Protein AF-C9J9J4-F1 (afdb_monomer)

Foldseek 3Di:
DFWDDPPDDDDDDDDDCVVVVVVVVVQVPDPDRWWKKFFQAWDQLVPDPPDPDSVQADGDGGGFIWTFDADPDPFWTWIDTPPDPDPGTGTDTDPLNVLLVVLVVVVPPDDPDDDDDPDDDPDPPPPSDDVVCVVVSVVPVDCRIGIDDDDDDPPTRDDDDDDDPPPCSVVVLVCCCVVCVNTDDDDADDDPDDDDPPDDPPHND

InterPro domains:
  IPR001452 SH3 domain [PF00018] (57-94)
  IPR001452 SH3 domain [PS50002] (32-102)
  IPR001452 SH3 domain [SM00326] (35-101)
  IPR008144 Guanylate kinase-like domain [PS50052] (156-205)
  IPR008145 Guanylate kinase/L-type calcium channel beta subunit [PF00625] (155-205)
  IPR027417 P-loop containing nucleoside triphosphate hydrolase [G3DSA:3.40.50.300] (147-205)
  IPR027417 P-loop containing nucleoside triphosphate hydrolase [SSF52540] (152-205)
  IPR035475 MPP1, SH3 domain [cd12080] (36-97)
  IPR036028 SH3-like domain superfamily [SSF50044] (29-143)
  IPR050716 Membrane-associated guanylate kinase [PTHR23122] (32-205)

pLDDT: mean 76.52, std 18.44, range [36.47, 97.56]

Organism: Homo sapiens (NCBI:txid9606)

Structure (mmCIF, N/CA/C/O backbone):
data_AF-C9J9J4-F1
#
_entry.id   AF-C9J9J4-F1
#
loop_
_atom_site.group_PDB
_atom_site.id
_atom_site.type_symbol
_atom_site.label_atom_id
_atom_site.label_alt_id
_atom_site.label_comp_id
_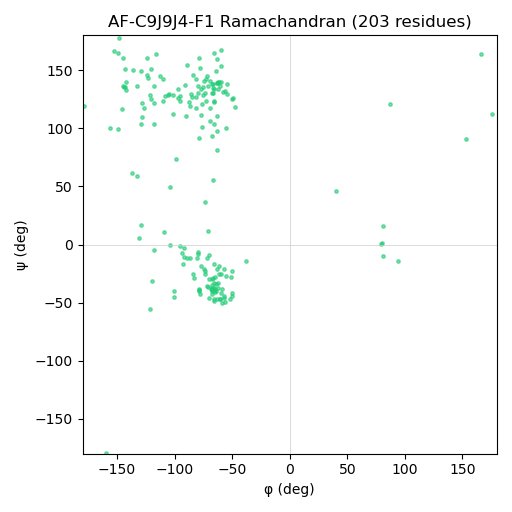atom_site.label_asym_id
_atom_site.label_entity_id
_atom_site.label_seq_id
_atom_site.pdbx_PDB_ins_code
_atom_site.Cartn_x
_atom_site.Cartn_y
_atom_site.Cartn_z
_atom_site.occupancy
_atom_site.B_iso_or_equiv
_atom_site.auth_seq_id
_atom_site.auth_comp_id
_atom_site.auth_asym_id
_atom_site.auth_atom_id
_atom_site.pdbx_PDB_model_num
ATOM 1 N N . MET A 1 1 ? -23.656 -0.877 17.501 1.00 74.44 1 MET A N 1
ATOM 2 C CA . MET A 1 1 ? -23.209 -1.858 18.516 1.00 74.44 1 MET A CA 1
ATOM 3 C C . MET A 1 1 ? -21.730 -1.622 18.749 1.00 74.44 1 MET A C 1
ATOM 5 O O . MET A 1 1 ? -21.079 -1.110 17.844 1.00 74.44 1 MET A O 1
ATOM 9 N N . THR A 1 2 ? -21.210 -1.965 19.917 1.00 70.62 2 THR A N 1
ATOM 10 C CA . THR A 1 2 ? -19.805 -1.715 20.260 1.00 70.62 2 THR A CA 1
ATOM 11 C C . 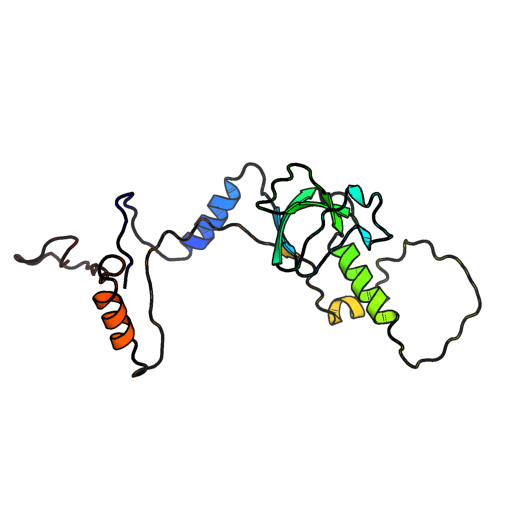THR A 1 2 ? -19.139 -3.027 20.646 1.00 70.62 2 THR A C 1
ATOM 13 O O . THR A 1 2 ? -19.797 -3.906 21.200 1.00 70.62 2 THR A O 1
ATOM 16 N N . LEU A 1 3 ? -17.857 -3.191 20.324 1.00 65.69 3 LEU A N 1
ATOM 17 C CA . LEU A 1 3 ? -17.064 -4.313 20.791 1.00 65.69 3 LEU A CA 1
ATOM 18 C C . LEU A 1 3 ? -16.602 -4.041 22.223 1.00 65.69 3 LEU A C 1
ATOM 20 O O . LEU A 1 3 ? -16.137 -2.938 22.520 1.00 65.69 3 LEU A O 1
ATOM 24 N N . LYS A 1 4 ? -16.687 -5.036 23.106 1.00 65.94 4 LYS A N 1
ATOM 25 C CA . LYS A 1 4 ? -16.188 -4.904 24.479 1.00 65.94 4 LYS A CA 1
ATOM 26 C C . LYS A 1 4 ? -14.681 -4.598 24.481 1.00 65.94 4 LYS A C 1
ATOM 28 O O . LYS A 1 4 ? -13.895 -5.107 23.669 1.00 65.94 4 LYS A O 1
ATOM 33 N N . ALA A 1 5 ? -14.266 -3.702 25.373 1.00 53.53 5 ALA A N 1
ATOM 34 C CA . ALA A 1 5 ? -12.853 -3.458 25.631 1.00 53.53 5 ALA A CA 1
ATOM 35 C C . ALA A 1 5 ? -12.239 -4.720 26.271 1.00 53.53 5 ALA A C 1
ATOM 37 O O . ALA A 1 5 ? -12.856 -5.285 27.167 1.00 53.53 5 ALA A O 1
ATOM 38 N N . SER A 1 6 ? -11.057 -5.171 25.828 1.00 48.41 6 SER A N 1
ATOM 39 C CA . SER A 1 6 ? -10.190 -5.897 26.762 1.00 48.41 6 SER A CA 1
ATOM 40 C C . SER A 1 6 ? -9.579 -4.808 27.629 1.00 48.41 6 SER A C 1
ATOM 42 O O . SER A 1 6 ? -9.217 -3.761 27.088 1.00 48.41 6 SER A O 1
ATOM 44 N N . GLU A 1 7 ? -9.565 -5.008 28.940 1.00 42.41 7 GLU A N 1
ATOM 45 C CA . GLU A 1 7 ? -9.142 -4.007 29.918 1.00 42.41 7 GLU A CA 1
ATOM 46 C C . GLU A 1 7 ? -7.810 -3.366 29.502 1.00 42.41 7 GLU A C 1
ATOM 48 O O . GLU A 1 7 ? -6.807 -4.048 29.300 1.00 42.41 7 GLU A O 1
ATOM 53 N N . GLY A 1 8 ? -7.848 -2.054 29.270 1.00 44.81 8 GLY A N 1
ATOM 54 C CA . GLY A 1 8 ? -6.739 -1.295 28.705 1.00 44.81 8 GLY A CA 1
ATOM 55 C C . GLY A 1 8 ? -7.218 -0.048 27.966 1.00 44.81 8 GLY A C 1
ATOM 56 O O . GLY A 1 8 ? -7.457 -0.093 26.764 1.00 44.81 8 GLY A O 1
ATOM 57 N N . GLU A 1 9 ? -7.286 1.054 28.716 1.00 43.81 9 GLU A N 1
ATOM 58 C CA . GLU A 1 9 ? -7.322 2.459 28.274 1.00 43.81 9 GLU A CA 1
ATOM 59 C C . GLU A 1 9 ? -8.683 3.098 27.929 1.00 43.81 9 GLU A C 1
ATOM 61 O O . GLU A 1 9 ? -9.419 2.703 27.024 1.00 43.81 9 GLU A O 1
ATOM 66 N N . SER A 1 10 ? -8.964 4.169 28.679 1.00 43.44 10 SER A N 1
ATOM 67 C CA . SER A 1 10 ? -10.036 5.144 28.506 1.00 43.44 10 SER A CA 1
ATOM 68 C C . SER A 1 10 ? -9.632 6.240 27.511 1.00 43.44 10 SER A C 1
ATOM 70 O O . SER A 1 10 ? -8.477 6.656 27.449 1.00 43.44 10 SER A O 1
ATOM 72 N N . GLY A 1 11 ? -10.590 6.754 26.737 1.00 39.12 11 GLY A N 1
ATOM 73 C CA . GLY A 1 11 ? -10.355 7.912 25.873 1.00 39.12 11 GLY A CA 1
ATOM 74 C C . GLY A 1 11 ? -11.559 8.263 25.007 1.00 39.12 11 GLY A C 1
ATOM 75 O O . GLY A 1 11 ? -11.938 7.496 24.127 1.00 39.12 11 GLY A O 1
ATOM 76 N N . GLY A 1 12 ? -12.164 9.416 25.300 1.00 41.84 12 GLY A N 1
ATOM 77 C CA . GLY A 1 12 ? -13.450 9.885 24.790 1.00 41.84 12 GLY A CA 1
ATOM 78 C C . GLY A 1 12 ? -13.536 10.184 23.289 1.00 41.84 12 GLY A C 1
ATOM 79 O O . GLY A 1 12 ? -12.552 10.305 22.561 1.00 41.84 12 GLY A O 1
ATOM 80 N N . SER A 1 13 ? -14.788 10.294 22.846 1.00 55.22 13 SER A N 1
ATOM 81 C CA . SER A 1 13 ? -15.238 10.432 21.463 1.00 55.22 13 SER A CA 1
ATOM 82 C C . SER A 1 13 ? -15.491 11.891 21.082 1.00 55.22 13 SER A C 1
ATOM 84 O O . SER A 1 13 ? -16.333 12.533 21.698 1.00 55.22 13 SER A O 1
ATOM 86 N N . MET A 1 14 ? -14.874 12.358 19.993 1.00 39.25 14 MET A N 1
ATOM 87 C CA . MET A 1 14 ? -15.448 13.363 19.090 1.00 39.25 14 MET A CA 1
ATOM 88 C C . MET A 1 14 ? -15.065 13.025 17.638 1.00 39.25 14 MET A C 1
ATOM 90 O O . MET A 1 14 ? -13.950 12.568 17.374 1.00 39.25 14 MET A O 1
ATOM 94 N N . HIS A 1 15 ? -16.002 13.199 16.701 1.00 43.16 15 HIS A N 1
ATOM 95 C CA . HIS A 1 15 ? -15.778 13.074 15.258 1.00 43.16 15 HIS A CA 1
ATOM 96 C C . HIS A 1 15 ? -16.310 14.333 14.570 1.00 43.16 15 HIS A C 1
ATOM 98 O O . HIS A 1 15 ? -17.516 14.532 14.503 1.00 43.16 15 HIS A O 1
ATOM 104 N N . THR A 1 16 ? -15.396 15.156 14.070 1.00 47.97 16 THR A N 1
ATOM 105 C CA . THR A 1 16 ? -15.571 16.272 13.121 1.00 47.97 16 THR A CA 1
ATOM 106 C C . THR A 1 16 ? -14.187 16.535 12.500 1.00 47.97 16 THR A C 1
ATOM 108 O O . THR A 1 16 ? -13.252 15.825 12.865 1.00 47.97 16 THR A O 1
ATOM 111 N N . ALA A 1 17 ? -14.038 17.514 11.594 1.00 49.97 17 ALA A N 1
ATOM 112 C CA . ALA A 1 17 ? -12.806 17.962 10.898 1.00 49.97 17 ALA A CA 1
ATOM 113 C C . ALA A 1 17 ? -11.490 17.979 11.720 1.00 49.97 17 ALA A C 1
ATOM 115 O O . ALA A 1 17 ? -10.392 18.015 11.175 1.00 49.97 17 ALA A O 1
ATOM 116 N N . LEU A 1 18 ? -11.598 17.884 13.043 1.00 50.81 18 LEU A N 1
ATOM 117 C CA . LEU A 1 18 ? -10.546 17.483 13.966 1.00 50.81 18 LEU A CA 1
ATOM 118 C C . LEU A 1 18 ? -9.833 16.170 13.600 1.00 50.81 18 LEU A C 1
ATOM 120 O O . LEU A 1 18 ? -8.677 16.048 13.967 1.00 50.81 18 LEU A O 1
ATOM 124 N N . SER A 1 19 ? -10.448 15.195 12.911 1.00 60.53 19 SER A N 1
ATOM 125 C CA . SER A 1 19 ? -9.728 13.986 12.457 1.00 60.53 19 SER A CA 1
ATOM 126 C C . SER A 1 19 ? -8.698 14.296 11.380 1.00 60.53 19 SER A C 1
ATOM 128 O O . SER A 1 19 ? -7.600 13.751 11.424 1.00 60.53 19 SER A O 1
ATOM 130 N N . ASP A 1 20 ? -9.041 15.188 10.457 1.00 59.62 20 ASP A N 1
ATOM 131 C CA . ASP A 1 20 ? -8.190 15.541 9.322 1.00 59.62 20 ASP A CA 1
ATOM 132 C C . ASP A 1 20 ? -7.087 16.489 9.792 1.00 59.62 20 ASP A C 1
ATOM 134 O O . ASP A 1 20 ? -5.916 16.240 9.529 1.00 59.62 20 ASP A O 1
ATOM 138 N N . LEU A 1 21 ? -7.430 17.464 10.642 1.00 63.53 21 LEU A N 1
ATOM 139 C CA . LEU A 1 21 ? -6.451 18.300 11.348 1.00 63.53 21 LEU A CA 1
ATOM 140 C C . LEU A 1 21 ? -5.553 17.479 12.292 1.00 63.53 21 LEU A C 1
ATOM 142 O O . LEU A 1 21 ? -4.382 17.797 12.471 1.00 63.53 21 LEU A O 1
ATOM 146 N N . TYR A 1 22 ? -6.069 16.408 12.904 1.00 65.75 22 TYR A N 1
ATOM 147 C CA . TYR A 1 22 ? -5.269 15.487 13.716 1.00 65.75 22 TYR A CA 1
ATOM 148 C C . TYR A 1 22 ? -4.346 14.627 12.853 1.00 65.75 22 TYR A C 1
ATOM 150 O O . TYR A 1 22 ? -3.221 14.363 13.268 1.00 65.75 22 TYR A O 1
ATOM 158 N N . LEU A 1 23 ? -4.778 14.220 11.656 1.00 63.75 23 LEU A N 1
ATOM 159 C CA . LEU A 1 23 ? -3.917 13.548 10.686 1.00 63.75 23 LEU A CA 1
ATOM 160 C C . LEU A 1 23 ? -2.823 14.478 10.173 1.00 63.75 23 LEU A C 1
ATOM 162 O O . LEU A 1 23 ? -1.662 14.083 10.209 1.00 63.75 23 LEU A O 1
ATOM 166 N N . GLU A 1 24 ? -3.153 15.713 9.797 1.00 66.19 24 GLU A N 1
ATOM 167 C CA . GLU A 1 24 ? -2.164 16.735 9.442 1.00 66.19 24 GLU A CA 1
ATOM 168 C C . GLU A 1 24 ? -1.179 16.971 10.593 1.00 66.19 24 GLU A C 1
ATOM 170 O O . GLU A 1 24 ? 0.031 16.914 10.390 1.00 66.19 24 GLU A O 1
ATOM 175 N N . HIS A 1 25 ? -1.662 17.114 11.830 1.00 67.38 25 HIS A N 1
ATOM 176 C CA . HIS A 1 25 ? -0.810 17.289 13.012 1.00 67.38 25 HIS A CA 1
ATOM 177 C C . HIS A 1 25 ? 0.074 16.069 13.316 1.00 67.38 25 HIS A C 1
ATOM 179 O O . HIS A 1 25 ? 1.233 16.217 13.711 1.00 67.38 25 HIS A O 1
ATOM 185 N N . LEU A 1 26 ? -0.441 14.848 13.134 1.00 63.56 26 LEU A N 1
ATOM 186 C CA . LEU A 1 26 ? 0.338 13.611 13.271 1.00 63.56 26 LEU A CA 1
ATOM 187 C C . LEU A 1 26 ? 1.402 13.481 12.175 1.00 63.56 26 LEU A C 1
ATOM 189 O O . LEU A 1 26 ? 2.506 13.015 12.458 1.00 63.56 26 LEU A O 1
ATOM 193 N N . LEU A 1 27 ? 1.091 13.902 10.948 1.00 64.88 27 LEU A N 1
ATOM 194 C CA . LEU A 1 27 ? 2.043 13.957 9.840 1.00 64.88 27 LEU A CA 1
ATOM 195 C C . LEU A 1 27 ? 3.123 15.022 10.093 1.00 64.88 27 LEU A C 1
ATOM 197 O O . LEU A 1 27 ? 4.302 14.764 9.860 1.00 64.88 27 LEU A O 1
ATOM 201 N N . GLN A 1 28 ? 2.749 16.171 10.659 1.00 64.62 28 GLN A N 1
ATOM 202 C CA . GLN A 1 28 ? 3.637 17.309 10.912 1.00 64.62 28 GLN A CA 1
ATOM 203 C C . GLN A 1 28 ? 4.610 17.099 12.085 1.00 64.62 28 GLN A C 1
ATOM 205 O O . GLN A 1 28 ? 5.656 17.742 12.144 1.00 64.62 28 GLN A O 1
ATOM 210 N N . LYS A 1 29 ? 4.318 16.169 13.006 1.00 60.56 29 LYS A N 1
ATOM 211 C CA . LYS A 1 29 ? 5.222 15.787 14.110 1.00 60.56 29 LYS A CA 1
ATOM 212 C C . LYS A 1 29 ? 6.344 14.821 13.713 1.00 60.56 29 LYS A C 1
ATOM 214 O O . LYS A 1 29 ? 7.198 14.522 14.550 1.00 60.56 29 LYS A O 1
ATOM 219 N N . ARG A 1 30 ? 6.361 14.301 12.483 1.00 60.31 30 ARG A N 1
ATOM 220 C CA . ARG A 1 30 ? 7.422 13.391 12.028 1.00 60.31 30 ARG A CA 1
ATOM 221 C C . ARG A 1 30 ? 8.655 14.190 11.598 1.00 60.31 30 ARG A C 1
ATOM 223 O O . ARG A 1 30 ? 8.558 15.082 10.765 1.00 60.31 30 ARG A O 1
ATOM 230 N N . SER A 1 31 ? 9.827 13.854 12.146 1.00 56.41 31 SER A N 1
ATOM 231 C CA . SER A 1 31 ? 11.093 14.559 11.858 1.00 56.41 31 SER A CA 1
ATOM 232 C C . SER A 1 31 ? 11.571 14.400 10.408 1.00 56.41 31 SER A C 1
ATOM 234 O O . SER A 1 31 ? 12.382 15.196 9.937 1.00 56.41 31 SER A O 1
ATOM 236 N N . ARG A 1 32 ? 11.033 13.407 9.686 1.00 59.16 32 ARG A N 1
ATOM 237 C CA . ARG A 1 32 ? 11.009 13.309 8.223 1.00 59.16 32 ARG A CA 1
ATOM 238 C C . ARG A 1 32 ? 9.665 12.706 7.801 1.00 59.16 32 ARG A C 1
ATOM 240 O O . ARG A 1 32 ? 9.274 11.701 8.398 1.00 59.16 32 ARG A O 1
ATOM 247 N N . PRO A 1 33 ? 8.955 13.268 6.809 1.00 66.31 33 PRO A N 1
ATOM 248 C CA . PRO A 1 33 ? 7.797 12.600 6.238 1.00 66.31 33 PRO A CA 1
ATOM 249 C C . PRO A 1 33 ? 8.289 11.337 5.525 1.00 66.31 33 PRO A C 1
ATOM 251 O O . PRO A 1 33 ? 8.915 11.400 4.470 1.00 66.31 33 PRO A O 1
ATOM 254 N N . GLU A 1 34 ? 8.083 10.185 6.155 1.00 83.06 34 GLU A N 1
ATOM 255 C CA . GLU A 1 34 ? 8.282 8.897 5.504 1.00 83.06 34 GLU A CA 1
ATOM 256 C C . GLU A 1 34 ? 7.239 8.768 4.391 1.00 83.06 34 GLU A C 1
ATOM 258 O O . GLU A 1 34 ? 6.040 8.884 4.643 1.00 83.06 34 GLU A O 1
ATOM 263 N N . MET A 1 35 ? 7.706 8.562 3.163 1.00 90.12 35 MET A N 1
ATOM 264 C CA . MET A 1 35 ? 6.852 8.394 1.994 1.00 90.12 35 MET A CA 1
ATOM 265 C C . MET A 1 35 ? 6.638 6.906 1.753 1.00 90.12 35 MET A C 1
ATOM 267 O O . MET A 1 35 ? 7.601 6.143 1.655 1.00 90.12 35 MET A O 1
ATOM 271 N N . PHE A 1 36 ? 5.380 6.503 1.634 1.00 94.12 36 PHE A N 1
ATOM 272 C CA . PHE A 1 36 ? 5.007 5.141 1.290 1.00 94.12 36 PHE A CA 1
ATOM 273 C C . PHE A 1 36 ? 4.139 5.158 0.044 1.00 94.12 36 PHE A C 1
ATOM 275 O O . PHE A 1 36 ? 3.322 6.056 -0.154 1.00 94.12 36 PHE A O 1
ATOM 282 N N . MET A 1 37 ? 4.321 4.151 -0.796 1.00 95.69 37 MET A N 1
ATOM 283 C CA . MET A 1 37 ? 3.571 3.990 -2.027 1.00 95.69 37 MET A CA 1
ATOM 284 C C . MET A 1 37 ? 3.063 2.564 -2.156 1.00 95.69 37 MET A C 1
ATOM 286 O O . MET A 1 37 ? 3.800 1.614 -1.904 1.00 95.69 37 MET A O 1
ATOM 290 N N . ARG A 1 38 ? 1.811 2.407 -2.574 1.00 96.38 38 ARG A N 1
ATOM 291 C CA . ARG A 1 38 ? 1.245 1.134 -3.007 1.00 96.38 38 ARG A CA 1
ATOM 292 C C . ARG A 1 38 ? 1.570 0.915 -4.482 1.00 96.38 38 ARG A C 1
ATOM 294 O O . ARG A 1 38 ? 1.277 1.778 -5.308 1.00 96.38 38 ARG A O 1
ATOM 301 N N . ALA A 1 39 ? 2.163 -0.229 -4.810 1.00 96.56 39 ALA A N 1
ATOM 302 C CA . ALA A 1 39 ? 2.434 -0.621 -6.189 1.00 96.56 39 ALA A CA 1
ATOM 303 C C . ALA A 1 39 ? 1.137 -0.983 -6.929 1.00 96.56 39 ALA A C 1
ATOM 305 O O . ALA A 1 39 ? 0.302 -1.710 -6.393 1.00 96.56 39 ALA A O 1
ATOM 306 N N . GLN A 1 40 ? 0.991 -0.523 -8.172 1.00 95.75 40 GLN A N 1
ATOM 307 C CA . GLN A 1 40 ? -0.166 -0.825 -9.033 1.00 95.75 40 GLN A CA 1
ATOM 308 C C . GLN A 1 40 ? 0.186 -1.761 -10.205 1.00 95.75 40 GLN A C 1
ATOM 310 O O . GLN A 1 40 ? -0.597 -1.947 -11.133 1.00 95.75 40 GLN A O 1
ATOM 315 N N . PHE A 1 41 ? 1.383 -2.350 -10.174 1.00 93.94 41 PHE A N 1
ATOM 316 C CA . PHE A 1 41 ? 1.869 -3.308 -11.161 1.00 93.94 41 PHE A CA 1
ATOM 317 C C . PHE A 1 41 ? 2.891 -4.260 -10.530 1.00 93.94 41 PHE A C 1
ATOM 319 O O . PHE A 1 41 ? 3.425 -4.001 -9.450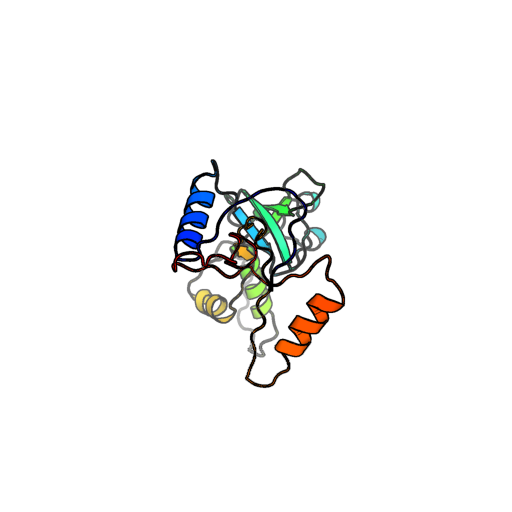 1.00 93.94 41 PHE A O 1
ATOM 326 N N . ASP A 1 42 ? 3.200 -5.346 -11.235 1.00 95.62 42 ASP A N 1
ATOM 327 C CA . ASP A 1 42 ? 4.225 -6.302 -10.825 1.00 95.62 42 ASP A CA 1
ATOM 328 C C . ASP A 1 42 ? 5.583 -5.926 -11.420 1.00 95.62 42 ASP A C 1
ATOM 330 O O . ASP A 1 42 ? 5.700 -5.640 -12.616 1.00 95.62 42 ASP A O 1
ATOM 334 N N . TYR A 1 43 ? 6.641 -6.021 -10.619 1.00 96.06 43 TYR A N 1
ATOM 335 C CA . TYR A 1 43 ? 7.994 -5.733 -11.074 1.00 96.06 43 TYR A CA 1
ATOM 336 C C . TYR A 1 43 ? 8.956 -6.871 -10.745 1.00 96.06 43 TYR A C 1
ATOM 338 O O . TYR A 1 43 ? 9.153 -7.233 -9.585 1.00 96.06 43 TYR A O 1
ATOM 346 N N . ASP A 1 44 ? 9.599 -7.421 -11.780 1.00 96.50 44 ASP A N 1
ATOM 347 C CA . ASP A 1 44 ? 10.661 -8.417 -11.645 1.00 96.50 44 ASP A CA 1
ATOM 348 C C . ASP A 1 44 ? 11.983 -7.875 -12.220 1.00 96.50 44 ASP A C 1
ATOM 350 O O . ASP A 1 44 ? 12.167 -7.891 -13.443 1.00 96.50 44 ASP A O 1
ATOM 354 N N . PRO A 1 45 ? 12.938 -7.465 -11.364 1.00 96.12 45 PRO A N 1
ATOM 355 C CA . PRO A 1 45 ? 14.240 -6.959 -11.795 1.00 96.12 45 PRO A CA 1
ATOM 356 C C . PRO A 1 45 ? 15.007 -7.914 -12.708 1.00 96.12 45 PRO A C 1
ATOM 358 O O . PRO A 1 45 ? 15.810 -7.483 -13.532 1.00 96.12 45 PRO A O 1
ATOM 361 N N . LYS A 1 46 ? 14.768 -9.230 -12.604 1.00 96.56 46 LYS A N 1
ATOM 362 C CA . LYS A 1 46 ? 15.462 -10.216 -13.443 1.00 96.56 46 LYS A CA 1
ATOM 363 C C . LYS A 1 46 ? 15.053 -10.102 -14.911 1.00 96.56 46 LYS A C 1
ATOM 365 O O . LYS A 1 46 ? 15.866 -10.397 -15.793 1.00 96.56 46 LYS A O 1
ATOM 370 N N . LYS A 1 47 ? 13.814 -9.667 -15.162 1.00 94.56 47 LYS A N 1
ATOM 371 C CA . LYS A 1 47 ? 13.234 -9.472 -16.497 1.00 94.56 47 LYS A CA 1
ATOM 372 C C . LYS A 1 47 ? 13.531 -8.086 -17.073 1.00 94.56 47 LYS A C 1
ATOM 374 O O . LYS A 1 47 ? 13.310 -7.871 -18.260 1.00 94.56 47 LYS A O 1
ATOM 379 N N . ASP A 1 48 ? 14.037 -7.166 -16.258 1.00 92.69 48 ASP A N 1
ATOM 380 C CA . ASP A 1 48 ? 14.319 -5.799 -16.671 1.00 92.69 48 ASP A CA 1
ATOM 381 C C . ASP A 1 48 ? 15.729 -5.678 -17.259 1.00 92.69 48 ASP A C 1
ATOM 383 O O . ASP A 1 48 ? 16.719 -6.014 -16.615 1.00 92.69 48 ASP A O 1
ATOM 387 N N . ASN A 1 49 ? 15.830 -5.208 -18.501 1.00 91.44 49 ASN A N 1
ATOM 388 C CA . ASN A 1 49 ? 17.115 -5.003 -19.175 1.00 91.44 49 ASN A CA 1
ATOM 389 C C . ASN A 1 49 ? 17.649 -3.570 -19.027 1.00 91.44 49 ASN A C 1
ATOM 391 O O . ASN A 1 49 ? 18.769 -3.299 -19.451 1.00 91.44 49 ASN A O 1
ATOM 395 N N . LEU A 1 50 ? 16.857 -2.653 -18.465 1.00 91.88 50 LEU A N 1
ATOM 396 C CA . LEU A 1 50 ? 17.244 -1.261 -18.231 1.00 91.88 50 LEU A CA 1
ATOM 397 C C . LEU A 1 50 ? 17.839 -1.047 -16.836 1.00 91.88 50 LEU A C 1
ATOM 399 O O . LEU A 1 50 ? 18.455 -0.006 -16.603 1.00 91.88 50 LEU A O 1
ATOM 403 N N . ILE A 1 51 ? 17.637 -1.987 -15.906 1.00 94.19 51 ILE A N 1
ATOM 404 C CA . ILE A 1 51 ? 18.168 -1.873 -14.546 1.00 94.19 51 ILE A CA 1
ATOM 405 C C . ILE A 1 51 ? 19.706 -1.926 -14.551 1.00 94.19 51 ILE A C 1
ATOM 407 O O . ILE A 1 51 ? 20.278 -2.813 -15.187 1.00 94.19 51 ILE A O 1
ATOM 411 N N . PRO A 1 52 ? 20.398 -1.026 -13.824 1.00 92.81 52 PRO A N 1
ATOM 412 C CA . PRO A 1 52 ? 21.862 -1.018 -13.783 1.00 92.81 52 PRO A CA 1
ATOM 413 C C . PRO A 1 52 ? 22.471 -2.302 -13.202 1.00 92.81 52 PRO A C 1
ATOM 415 O O . PRO A 1 52 ? 23.510 -2.761 -13.666 1.00 92.81 52 PRO A O 1
ATOM 418 N N . CYS A 1 53 ? 21.828 -2.879 -12.182 1.00 94.19 53 CYS A N 1
ATOM 419 C CA . CYS A 1 53 ? 22.240 -4.111 -11.510 1.00 94.19 53 CYS A CA 1
ATOM 420 C C . CYS A 1 53 ? 20.990 -4.887 -11.081 1.00 94.19 53 CYS A C 1
ATOM 422 O O . CYS A 1 53 ? 20.205 -4.402 -10.264 1.00 94.19 53 CYS A O 1
ATOM 424 N N . LYS A 1 54 ? 20.787 -6.088 -11.640 1.00 95.00 54 LYS A N 1
ATOM 425 C CA . LYS A 1 54 ? 19.580 -6.904 -11.408 1.00 95.00 54 LYS A CA 1
ATOM 426 C C . LYS A 1 54 ? 19.472 -7.369 -9.958 1.00 95.00 54 LYS A C 1
ATOM 428 O O . LYS A 1 54 ? 18.372 -7.474 -9.424 1.00 95.00 54 LYS A O 1
ATOM 433 N N . GLU A 1 55 ? 20.610 -7.620 -9.321 1.00 94.56 55 GLU A N 1
ATOM 434 C CA . GLU A 1 55 ? 20.721 -8.056 -7.930 1.00 94.56 55 GLU A CA 1
ATOM 435 C C . GLU A 1 55 ? 20.337 -6.946 -6.947 1.00 94.56 55 GLU A C 1
ATOM 437 O O . GLU A 1 55 ? 19.821 -7.234 -5.868 1.00 94.56 55 GLU A O 1
ATOM 442 N N . ALA A 1 56 ? 20.548 -5.686 -7.336 1.00 94.62 56 ALA A N 1
ATOM 443 C CA . ALA A 1 56 ? 20.156 -4.515 -6.560 1.00 94.62 56 ALA A CA 1
ATOM 444 C C . ALA A 1 56 ? 18.665 -4.170 -6.707 1.00 94.62 56 ALA A C 1
ATOM 446 O O . ALA A 1 56 ? 18.171 -3.283 -6.014 1.00 94.62 56 ALA A O 1
ATOM 447 N N . GLY A 1 57 ? 17.936 -4.828 -7.612 1.00 95.94 57 GLY A N 1
ATOM 448 C CA . GLY A 1 57 ? 16.524 -4.554 -7.841 1.00 95.94 57 GLY A CA 1
ATOM 449 C C . GLY A 1 57 ? 15.619 -5.092 -6.735 1.00 95.94 57 GLY A C 1
ATOM 450 O O . GLY A 1 57 ? 15.787 -6.210 -6.244 1.00 95.94 57 GLY A O 1
ATOM 451 N N . LEU A 1 58 ? 14.602 -4.311 -6.384 1.00 96.50 58 LEU A N 1
ATOM 452 C CA . LEU A 1 58 ? 13.544 -4.731 -5.477 1.00 96.50 58 LEU A CA 1
ATOM 453 C C . LEU A 1 58 ? 12.413 -5.370 -6.285 1.00 96.50 58 LEU A C 1
ATOM 455 O O . LEU A 1 58 ? 11.719 -4.683 -7.021 1.00 96.50 58 LEU A O 1
ATOM 459 N N . LYS A 1 59 ? 12.221 -6.684 -6.149 1.00 96.19 59 LYS A N 1
ATOM 460 C CA . LYS A 1 59 ? 11.044 -7.376 -6.693 1.00 96.19 59 LYS A CA 1
ATOM 461 C C . LYS A 1 59 ? 9.818 -7.075 -5.828 1.00 96.19 59 LYS A C 1
ATOM 463 O O . LYS A 1 59 ? 9.925 -7.183 -4.608 1.00 96.19 59 LYS A O 1
ATOM 468 N N . PHE A 1 60 ? 8.686 -6.774 -6.458 1.00 96.44 60 PHE A N 1
ATOM 469 C CA . PHE A 1 60 ? 7.400 -6.554 -5.791 1.00 96.44 60 PHE A CA 1
ATOM 470 C C . PHE A 1 60 ? 6.232 -6.967 -6.694 1.00 96.44 60 PHE A C 1
ATOM 472 O O . PHE A 1 60 ? 6.403 -7.163 -7.903 1.00 96.44 60 PHE A O 1
ATOM 479 N N . ALA A 1 61 ? 5.059 -7.112 -6.092 1.00 96.81 61 ALA A N 1
ATOM 480 C CA . ALA A 1 61 ? 3.796 -7.364 -6.767 1.00 96.81 61 ALA A CA 1
ATOM 481 C C . ALA A 1 61 ? 2.817 -6.200 -6.563 1.00 96.81 61 ALA A C 1
ATOM 483 O O . ALA A 1 61 ? 2.970 -5.365 -5.669 1.00 96.81 61 ALA A O 1
ATOM 484 N N . THR A 1 62 ? 1.780 -6.173 -7.391 1.00 96.62 62 THR A N 1
ATOM 485 C CA . THR A 1 62 ? 0.651 -5.253 -7.261 1.00 96.62 62 THR A CA 1
ATOM 486 C C . THR A 1 62 ? 0.040 -5.355 -5.860 1.00 96.62 62 THR A C 1
ATOM 488 O O . THR A 1 62 ? -0.285 -6.445 -5.389 1.00 96.62 62 THR A O 1
ATOM 491 N N . GLY A 1 63 ? -0.137 -4.213 -5.197 1.00 95.44 63 GLY A N 1
ATOM 492 C CA . GLY A 1 63 ? -0.649 -4.109 -3.832 1.00 95.44 63 GLY A CA 1
ATOM 493 C C . GLY A 1 63 ? 0.423 -4.051 -2.742 1.00 95.44 63 GLY A C 1
ATOM 494 O O . GLY A 1 63 ? 0.090 -3.652 -1.624 1.00 95.44 63 GLY A O 1
ATOM 495 N N . ASP A 1 64 ? 1.687 -4.376 -3.043 1.00 96.19 64 ASP A N 1
ATOM 496 C CA . ASP A 1 64 ? 2.781 -4.227 -2.080 1.00 96.19 64 ASP A CA 1
ATOM 497 C C . ASP A 1 64 ? 2.947 -2.757 -1.672 1.00 96.19 64 ASP A C 1
ATOM 499 O O . ASP A 1 64 ? 2.869 -1.845 -2.501 1.00 96.19 64 ASP A O 1
ATOM 503 N N . ILE A 1 65 ? 3.202 -2.529 -0.381 1.00 96.25 65 ILE A N 1
ATOM 504 C CA . ILE A 1 65 ? 3.500 -1.204 0.165 1.00 96.25 65 ILE A CA 1
ATOM 505 C C . ILE A 1 65 ? 5.012 -1.033 0.228 1.00 96.25 65 ILE A C 1
ATOM 507 O O . ILE A 1 65 ? 5.716 -1.831 0.847 1.00 96.25 65 ILE A O 1
ATOM 511 N N . ILE A 1 66 ? 5.513 0.018 -0.408 1.00 96.12 66 ILE A N 1
ATOM 512 C CA . ILE A 1 66 ? 6.933 0.305 -0.552 1.00 96.12 66 ILE A CA 1
ATOM 513 C C . ILE A 1 66 ? 7.238 1.628 0.141 1.00 96.12 66 ILE A C 1
ATOM 515 O O . ILE A 1 66 ? 6.685 2.669 -0.205 1.00 96.12 66 ILE A O 1
ATOM 519 N N . GLN A 1 67 ? 8.152 1.598 1.105 1.00 95.06 67 GLN A N 1
ATOM 520 C CA . GLN A 1 67 ? 8.764 2.797 1.660 1.00 95.06 67 GLN A CA 1
ATOM 521 C C . GLN A 1 67 ? 9.736 3.382 0.635 1.00 95.06 67 GLN A C 1
ATOM 523 O O . GLN A 1 67 ? 10.673 2.696 0.220 1.00 95.06 67 GLN A O 1
ATOM 528 N N . ILE A 1 68 ? 9.543 4.642 0.257 1.00 95.19 68 ILE A N 1
ATOM 529 C CA . ILE A 1 68 ? 10.435 5.371 -0.645 1.00 95.19 68 ILE A CA 1
ATOM 530 C C . ILE A 1 68 ? 11.560 6.002 0.179 1.00 95.19 68 ILE A C 1
ATOM 532 O O . ILE A 1 68 ? 11.319 6.804 1.079 1.00 95.19 68 ILE A O 1
ATOM 536 N N . ILE A 1 69 ? 12.799 5.612 -0.124 1.00 94.31 69 ILE A N 1
ATOM 537 C CA . ILE A 1 69 ? 14.012 6.004 0.607 1.00 94.31 69 ILE A CA 1
ATOM 538 C C . ILE A 1 69 ? 14.757 7.122 -0.131 1.00 94.31 69 ILE A C 1
ATOM 540 O O . ILE A 1 69 ? 15.185 8.088 0.496 1.00 94.31 69 ILE A O 1
ATOM 544 N N . ASN A 1 70 ? 14.912 7.001 -1.453 1.00 94.06 70 ASN A N 1
ATOM 545 C CA . ASN A 1 70 ? 15.566 8.003 -2.296 1.00 94.06 70 ASN A CA 1
ATOM 546 C C . ASN A 1 70 ? 14.872 8.070 -3.668 1.00 94.06 70 ASN A C 1
ATOM 548 O O . ASN A 1 70 ? 14.575 7.030 -4.256 1.00 94.06 70 ASN A O 1
ATOM 552 N N . LYS A 1 71 ? 14.637 9.287 -4.169 1.00 94.31 71 LYS A N 1
ATOM 553 C CA . LYS A 1 71 ? 14.023 9.579 -5.473 1.00 94.31 71 LYS A CA 1
ATOM 554 C C . LYS A 1 71 ? 14.823 10.571 -6.333 1.00 94.31 71 LYS A C 1
ATOM 556 O O . LYS A 1 71 ? 14.275 11.164 -7.256 1.00 94.31 71 LYS A O 1
ATOM 561 N N . ASP A 1 72 ? 16.096 10.786 -6.008 1.00 92.81 72 ASP A N 1
ATOM 562 C CA . ASP A 1 72 ? 16.963 11.768 -6.668 1.00 92.81 72 ASP A CA 1
ATOM 563 C C . ASP A 1 72 ? 17.253 11.390 -8.131 1.00 92.81 72 ASP A C 1
ATOM 565 O O . ASP A 1 72 ? 17.469 12.263 -8.973 1.00 92.81 72 ASP A O 1
ATOM 569 N N . ASP A 1 73 ? 17.245 10.091 -8.459 1.00 94.06 73 ASP A N 1
ATOM 570 C CA . ASP A 1 73 ? 17.373 9.620 -9.838 1.00 94.06 73 ASP A CA 1
ATOM 571 C C . ASP A 1 73 ? 16.009 9.596 -10.547 1.00 94.06 73 ASP A C 1
ATOM 573 O O . ASP A 1 73 ? 15.036 9.009 -10.077 1.00 94.06 73 ASP A O 1
ATOM 577 N N . SER A 1 74 ? 15.967 10.197 -11.738 1.00 90.31 74 SER A N 1
ATOM 578 C CA . SER A 1 74 ? 14.767 10.296 -12.587 1.00 90.31 74 SER A CA 1
ATOM 579 C C . SER A 1 74 ? 14.161 8.967 -13.061 1.00 90.31 74 SER A C 1
ATOM 581 O O . SER A 1 74 ? 13.039 8.969 -13.550 1.00 90.31 74 SER A O 1
ATOM 583 N N . ASN A 1 75 ? 14.908 7.862 -13.019 1.00 93.56 75 ASN A N 1
ATOM 584 C CA . ASN A 1 75 ? 14.505 6.559 -13.556 1.00 93.56 75 ASN A CA 1
ATOM 585 C C . ASN A 1 75 ? 14.450 5.475 -12.477 1.00 93.56 75 ASN A C 1
ATOM 587 O O . ASN A 1 75 ? 13.665 4.537 -12.600 1.00 93.56 75 ASN A O 1
ATOM 591 N N . TRP A 1 76 ? 15.304 5.567 -11.456 1.00 96.38 76 TRP A N 1
ATOM 592 C CA . TRP A 1 76 ? 15.505 4.499 -10.481 1.00 96.38 76 TRP A CA 1
ATOM 593 C C . TRP A 1 76 ? 15.403 5.013 -9.056 1.00 96.38 76 TRP A C 1
ATOM 595 O O . TRP A 1 76 ? 16.334 5.610 -8.525 1.00 96.38 76 TRP A O 1
ATOM 605 N N . TRP A 1 77 ? 14.282 4.730 -8.407 1.00 96.75 77 TRP A N 1
ATOM 606 C CA . TRP A 1 77 ? 14.101 5.072 -7.004 1.00 96.75 77 TRP A CA 1
ATOM 607 C C . TRP A 1 77 ? 14.599 3.945 -6.110 1.00 96.75 77 TRP A C 1
ATOM 609 O O . TRP A 1 77 ? 14.646 2.780 -6.504 1.00 96.75 77 TRP A O 1
ATOM 619 N N . GLN A 1 78 ? 14.976 4.294 -4.887 1.00 96.81 78 GLN A N 1
ATOM 620 C CA . GLN A 1 78 ? 15.340 3.336 -3.855 1.00 96.81 78 GLN A CA 1
ATOM 621 C C . GLN A 1 78 ? 14.170 3.170 -2.903 1.00 96.81 78 GLN A C 1
ATOM 623 O O . GLN A 1 78 ? 13.662 4.154 -2.360 1.00 96.81 78 GLN A O 1
ATOM 628 N N . GLY A 1 79 ? 13.779 1.926 -2.655 1.00 95.94 79 GLY A N 1
ATOM 629 C CA . GLY A 1 79 ? 12.716 1.628 -1.713 1.00 95.94 79 GLY A CA 1
ATOM 630 C C . GLY A 1 79 ? 12.895 0.303 -0.994 1.00 95.94 79 GLY A C 1
ATOM 631 O O . GLY A 1 79 ? 13.848 -0.445 -1.228 1.00 95.94 79 GLY A O 1
ATOM 632 N N . ARG A 1 80 ? 11.962 0.020 -0.091 1.00 95.19 80 ARG A N 1
ATOM 633 C CA . ARG A 1 80 ? 11.881 -1.240 0.651 1.00 95.19 80 ARG A CA 1
ATOM 634 C C . ARG A 1 80 ? 10.417 -1.618 0.848 1.00 95.19 80 ARG A C 1
ATOM 636 O O . ARG A 1 80 ? 9.623 -0.772 1.238 1.00 95.19 80 ARG A O 1
ATOM 643 N N . VAL A 1 81 ? 10.071 -2.883 0.622 1.00 94.88 81 VAL A N 1
ATOM 644 C CA . VAL A 1 81 ? 8.727 -3.407 0.918 1.00 94.88 81 VAL A CA 1
ATOM 645 C C . VAL A 1 81 ? 8.496 -3.422 2.436 1.00 94.88 81 VAL A C 1
ATOM 647 O O . VAL A 1 81 ? 9.341 -3.921 3.187 1.00 94.88 81 VAL A O 1
ATOM 650 N N . GLU A 1 82 ? 7.367 -2.879 2.893 1.00 90.88 82 GLU A N 1
ATOM 651 C CA . GLU A 1 82 ? 6.975 -2.866 4.306 1.00 90.88 82 GLU A CA 1
ATOM 652 C C . GLU A 1 82 ? 6.804 -4.308 4.825 1.00 90.88 82 GLU A C 1
ATOM 654 O O . GLU A 1 82 ? 6.208 -5.158 4.169 1.00 90.88 82 GLU A O 1
ATOM 659 N N . GLY A 1 83 ? 7.360 -4.615 6.002 1.00 83.69 83 GLY A N 1
ATOM 660 C CA . GLY A 1 83 ? 7.300 -5.962 6.593 1.00 83.69 83 GLY A CA 1
ATOM 661 C C . GLY A 1 83 ? 8.297 -6.978 6.016 1.00 83.69 83 GLY A C 1
ATOM 662 O O . GLY A 1 83 ? 8.341 -8.116 6.481 1.00 83.69 83 GLY A O 1
ATOM 663 N N . SER A 1 84 ? 9.130 -6.584 5.047 1.00 83.69 84 SER A N 1
ATOM 664 C CA . SER A 1 84 ? 10.229 -7.417 4.553 1.00 83.69 84 SER A CA 1
ATOM 665 C C . SER A 1 84 ? 11.331 -7.578 5.605 1.00 83.69 84 SER A C 1
ATOM 667 O O . SER A 1 84 ? 11.715 -6.618 6.271 1.00 83.69 84 SER A O 1
ATOM 669 N N . SER A 1 85 ? 11.904 -8.781 5.701 1.00 78.19 85 SER A N 1
ATOM 670 C CA . SER A 1 85 ? 13.082 -9.058 6.536 1.00 78.19 85 SER A CA 1
ATOM 671 C C . SER A 1 85 ? 14.378 -8.456 5.984 1.00 78.19 85 SER A C 1
ATOM 673 O O . SER A 1 85 ? 15.397 -8.445 6.670 1.00 78.19 85 SER A O 1
ATOM 675 N N . LYS A 1 86 ? 14.371 -7.963 4.737 1.00 77.81 86 LYS A N 1
ATOM 676 C CA . LYS A 1 86 ? 15.535 -7.313 4.133 1.00 77.81 86 LYS A CA 1
ATOM 677 C C . LYS A 1 86 ? 15.623 -5.862 4.583 1.00 77.81 86 LYS A C 1
ATOM 679 O O . LYS A 1 86 ? 14.787 -5.034 4.237 1.00 77.81 86 LYS A O 1
ATOM 684 N N . GLU A 1 87 ? 16.709 -5.550 5.273 1.00 75.69 87 GLU A N 1
ATOM 685 C CA . GLU A 1 87 ? 17.047 -4.191 5.699 1.00 75.69 87 GLU A CA 1
ATOM 686 C C . GLU A 1 87 ? 17.700 -3.351 4.593 1.00 75.69 87 GLU A C 1
ATOM 688 O O . GLU A 1 87 ? 17.817 -2.134 4.708 1.00 75.69 87 GLU A O 1
ATOM 693 N N . SER A 1 88 ? 18.115 -3.955 3.483 1.00 86.06 88 SER A N 1
ATOM 694 C CA . SER A 1 88 ? 18.693 -3.188 2.380 1.00 86.06 88 SER A CA 1
ATOM 695 C C . SER A 1 88 ? 17.607 -2.564 1.499 1.00 86.06 88 SER A C 1
ATOM 697 O O . SER A 1 88 ? 16.562 -3.174 1.261 1.00 86.06 88 SER A O 1
ATOM 699 N N . ALA A 1 89 ? 17.861 -1.346 1.020 1.00 94.50 89 ALA A N 1
ATOM 700 C CA . ALA A 1 89 ? 17.060 -0.721 -0.025 1.00 94.50 89 ALA A CA 1
ATOM 701 C C . ALA A 1 89 ? 17.334 -1.407 -1.370 1.00 94.50 89 ALA A C 1
ATOM 703 O O . ALA A 1 89 ? 18.468 -1.790 -1.652 1.00 94.50 89 ALA A O 1
ATOM 704 N N . GLY A 1 90 ? 16.315 -1.527 -2.215 1.00 96.50 90 GLY A N 1
ATOM 705 C CA . GLY A 1 90 ? 16.470 -1.998 -3.588 1.00 96.50 90 GLY A CA 1
ATOM 706 C C . GLY A 1 90 ? 15.922 -0.996 -4.599 1.00 96.50 90 GLY A C 1
ATOM 707 O O . GLY A 1 90 ? 15.138 -0.110 -4.257 1.00 96.50 90 GLY A O 1
ATOM 708 N N . LEU A 1 91 ? 16.361 -1.135 -5.848 1.00 97.56 91 LEU A N 1
ATOM 709 C CA . LEU A 1 91 ? 15.964 -0.268 -6.953 1.00 97.56 91 LEU A CA 1
ATOM 710 C C . LEU A 1 91 ? 14.584 -0.657 -7.489 1.00 97.56 91 LEU A C 1
ATOM 712 O O . LEU A 1 91 ? 14.349 -1.821 -7.827 1.00 97.56 91 LEU A O 1
ATOM 716 N N . ILE A 1 92 ? 13.714 0.336 -7.623 1.00 97.38 92 ILE A N 1
ATOM 717 C CA . ILE A 1 92 ? 12.414 0.258 -8.293 1.00 97.38 92 ILE A CA 1
ATOM 718 C C . ILE A 1 92 ? 12.378 1.267 -9.447 1.00 97.38 92 ILE A C 1
ATOM 720 O O . ILE A 1 92 ? 13.059 2.295 -9.374 1.00 97.38 92 ILE A O 1
ATOM 724 N N . PRO A 1 93 ? 11.618 1.009 -10.522 1.00 96.69 93 PRO A N 1
ATOM 725 C CA . PRO A 1 93 ? 11.436 2.005 -11.567 1.00 96.69 93 PRO A CA 1
ATOM 726 C C . PRO A 1 93 ? 10.649 3.199 -11.019 1.00 96.69 93 PRO A C 1
ATOM 728 O O . PRO A 1 93 ? 9.668 3.013 -10.294 1.00 96.69 93 PRO A O 1
ATOM 731 N N . SER A 1 94 ? 11.065 4.411 -11.372 1.00 94.38 94 SER A N 1
ATOM 732 C CA . SER A 1 94 ? 10.296 5.622 -11.083 1.00 94.38 94 SER A CA 1
ATOM 733 C C . SER A 1 94 ? 8.942 5.604 -11.815 1.00 94.38 94 SER A C 1
ATOM 735 O O . SER A 1 94 ? 8.802 4.871 -12.806 1.00 94.38 94 SER A O 1
ATOM 737 N N . PRO A 1 95 ? 7.945 6.394 -11.368 1.00 90.81 95 PRO A N 1
ATOM 738 C CA . PRO A 1 95 ? 6.687 6.563 -12.096 1.00 90.81 95 PRO A CA 1
ATOM 739 C C . PRO A 1 95 ? 6.925 6.902 -13.572 1.00 90.81 95 PRO A C 1
ATOM 741 O O . PRO A 1 95 ? 6.386 6.243 -14.456 1.00 90.81 95 PRO A O 1
ATOM 744 N N . GLU A 1 96 ? 7.856 7.818 -13.845 1.00 87.62 96 GLU A N 1
ATOM 745 C CA . GLU A 1 96 ? 8.173 8.270 -15.198 1.00 87.62 96 GLU A CA 1
ATOM 746 C C . GLU A 1 96 ? 8.758 7.143 -16.063 1.00 87.62 96 GLU A C 1
ATOM 748 O O . GLU A 1 96 ? 8.425 7.004 -17.244 1.00 87.62 96 GLU A O 1
ATOM 753 N N . LEU A 1 97 ? 9.641 6.312 -15.492 1.00 89.62 97 LEU A N 1
ATOM 754 C CA . LEU A 1 97 ? 10.209 5.172 -16.210 1.00 89.62 97 LEU A CA 1
ATOM 755 C C . LEU A 1 97 ? 9.142 4.112 -16.499 1.00 89.62 97 LEU A C 1
ATOM 757 O O . LEU A 1 97 ? 9.162 3.500 -17.571 1.00 89.62 97 LEU A O 1
ATOM 761 N N . GLN A 1 98 ? 8.232 3.882 -15.555 1.00 89.69 98 GLN A N 1
ATOM 762 C CA . GLN A 1 98 ? 7.167 2.902 -15.707 1.00 89.69 98 GLN A CA 1
ATOM 763 C C . GLN A 1 98 ? 6.130 3.347 -16.745 1.00 89.69 98 GLN A C 1
ATOM 765 O O . GLN A 1 98 ? 5.806 2.577 -17.650 1.00 89.69 98 GLN A O 1
ATOM 770 N N . GLU A 1 99 ? 5.687 4.600 -16.692 1.00 84.44 99 GLU A N 1
ATOM 771 C CA . GLU A 1 99 ? 4.794 5.201 -17.688 1.00 84.44 99 GLU A CA 1
ATOM 772 C C . GLU A 1 99 ? 5.396 5.129 -19.096 1.00 84.44 99 GLU A C 1
ATOM 774 O O . GLU A 1 99 ? 4.730 4.714 -20.050 1.00 84.44 99 GLU A O 1
ATOM 779 N N . TRP A 1 100 ? 6.691 5.439 -19.232 1.00 83.00 100 TRP A N 1
ATOM 780 C CA . TRP A 1 100 ? 7.395 5.328 -20.508 1.00 83.00 100 TRP A CA 1
ATOM 781 C C . TRP A 1 100 ? 7.367 3.900 -21.076 1.00 83.00 100 TRP A C 1
ATOM 783 O O . TRP A 1 100 ? 7.215 3.727 -22.290 1.00 83.00 100 TRP A O 1
ATOM 793 N N . ARG A 1 101 ? 7.480 2.864 -20.231 1.00 84.19 101 ARG A N 1
ATOM 794 C CA . ARG A 1 101 ? 7.393 1.458 -20.671 1.00 84.19 101 ARG A CA 1
ATOM 795 C C . ARG A 1 101 ? 6.007 1.122 -21.190 1.00 84.19 101 ARG A C 1
ATOM 797 O O . ARG A 1 101 ? 5.901 0.561 -22.279 1.00 84.19 101 ARG A O 1
ATOM 804 N N . VAL A 1 102 ? 4.970 1.484 -20.437 1.00 81.88 102 VAL A N 1
ATOM 805 C CA . VAL A 1 102 ? 3.574 1.210 -20.804 1.00 81.88 102 VAL A CA 1
ATOM 806 C C . VAL A 1 102 ? 3.233 1.895 -22.129 1.00 81.88 102 VAL A C 1
ATOM 808 O O . VAL A 1 102 ? 2.744 1.243 -23.053 1.00 81.88 102 VAL A O 1
ATOM 811 N N . ALA A 1 103 ? 3.600 3.169 -22.282 1.00 76.94 103 ALA A N 1
ATOM 812 C CA . ALA A 1 103 ? 3.382 3.908 -23.523 1.00 76.94 103 ALA A CA 1
ATOM 813 C C . ALA A 1 103 ? 4.177 3.330 -24.709 1.00 76.94 103 ALA A C 1
ATOM 815 O O . ALA A 1 103 ? 3.659 3.244 -25.824 1.00 76.94 103 ALA A O 1
ATOM 816 N N . SER A 1 104 ? 5.425 2.901 -24.487 1.00 77.50 104 SER A N 1
ATOM 817 C CA . SER A 1 104 ? 6.260 2.304 -25.541 1.00 77.50 104 SER A CA 1
ATOM 818 C C . SER A 1 104 ? 5.734 0.943 -26.006 1.00 77.50 104 SER A C 1
ATOM 820 O O . SER A 1 104 ? 5.822 0.627 -27.191 1.00 77.50 104 SER A O 1
ATOM 822 N N . MET A 1 105 ? 5.162 0.145 -25.099 1.00 75.12 105 MET A N 1
ATOM 823 C CA . MET A 1 105 ? 4.517 -1.130 -25.434 1.00 75.12 105 MET A CA 1
ATOM 824 C C . MET A 1 105 ? 3.200 -0.933 -26.193 1.00 75.12 105 MET A C 1
ATOM 826 O O . MET A 1 105 ? 2.908 -1.689 -27.114 1.00 75.12 105 MET A O 1
ATOM 830 N N . ALA A 1 106 ? 2.421 0.099 -25.858 1.00 68.75 106 ALA A N 1
ATOM 831 C CA . ALA A 1 106 ? 1.194 0.421 -26.587 1.00 68.75 106 ALA A CA 1
ATOM 832 C C . ALA A 1 106 ? 1.471 0.831 -28.047 1.00 68.75 106 ALA A C 1
ATOM 834 O O . ALA A 1 106 ? 0.704 0.490 -28.943 1.00 68.75 106 ALA A O 1
ATOM 835 N N . GLN A 1 107 ? 2.594 1.510 -28.307 1.00 65.56 107 GLN A N 1
ATOM 836 C CA . GLN A 1 107 ? 3.002 1.907 -29.663 1.00 65.56 107 GLN A CA 1
ATOM 837 C C . GLN A 1 107 ? 3.524 0.744 -30.521 1.00 65.56 107 GLN A C 1
ATOM 839 O O . GLN A 1 107 ? 3.524 0.851 -31.745 1.00 65.56 107 GLN A O 1
ATOM 844 N N . SER A 1 108 ? 3.990 -0.348 -29.907 1.00 59.97 108 SER A N 1
ATOM 845 C CA . SER A 1 108 ? 4.468 -1.537 -30.624 1.00 59.97 108 SER A CA 1
ATOM 846 C C . SER A 1 108 ? 3.385 -2.595 -30.853 1.00 59.97 108 SER A C 1
ATOM 848 O O . SER A 1 108 ? 3.651 -3.590 -31.532 1.00 59.97 108 SER A O 1
ATOM 850 N N . ALA A 1 109 ? 2.165 -2.382 -30.346 1.00 53.78 109 ALA A N 1
ATOM 851 C CA . ALA A 1 109 ? 1.001 -3.142 -30.781 1.00 53.78 109 ALA A CA 1
ATOM 852 C C . ALA A 1 109 ? 0.796 -2.915 -32.293 1.00 53.78 109 ALA A C 1
ATOM 854 O O . ALA A 1 109 ? 0.944 -1.779 -32.756 1.00 53.78 109 ALA A O 1
ATOM 855 N N . PRO A 1 110 ? 0.499 -3.960 -33.087 1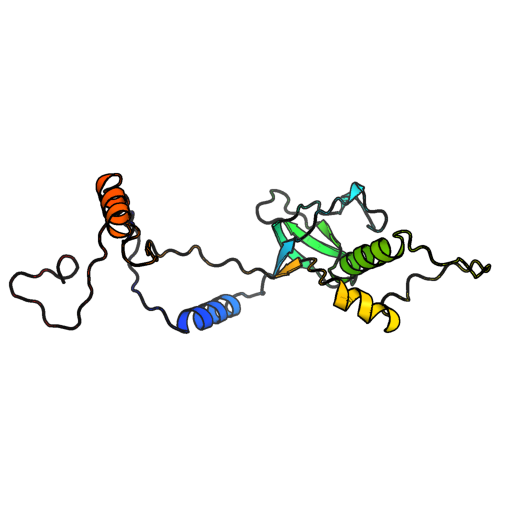.00 45.97 110 PRO A N 1
ATOM 856 C CA . PRO A 1 110 ? 0.391 -3.832 -34.532 1.00 45.97 110 PRO A CA 1
ATOM 857 C C . PRO A 1 110 ? -0.830 -2.975 -34.873 1.00 45.97 110 PRO A C 1
ATOM 859 O O . PRO A 1 110 ? -1.949 -3.465 -34.980 1.00 45.97 110 PRO A O 1
ATOM 862 N N . SER A 1 111 ? -0.609 -1.674 -35.034 1.00 45.75 111 SER A N 1
ATOM 863 C CA . SER A 1 111 ? -1.494 -0.844 -35.832 1.00 45.75 111 SER A CA 1
ATOM 864 C C . SER A 1 111 ? -1.173 -1.142 -37.292 1.00 45.75 111 SER A C 1
ATOM 866 O O . SER A 1 111 ? -0.030 -1.020 -37.736 1.00 45.75 111 SER A O 1
ATOM 868 N N . GLU A 1 112 ? -2.178 -1.597 -38.035 1.00 43.81 112 GLU A N 1
ATOM 869 C CA . GLU A 1 112 ? -2.146 -1.647 -39.492 1.00 43.81 112 GLU A CA 1
ATOM 870 C C . GLU A 1 112 ? -2.026 -0.212 -40.033 1.00 43.81 112 GLU A C 1
ATOM 872 O O . GLU A 1 112 ? -3.009 0.431 -40.386 1.00 43.81 112 GLU A O 1
ATOM 877 N N . ALA A 1 113 ? -0.812 0.334 -40.059 1.00 41.28 113 ALA A N 1
ATOM 878 C CA . ALA A 1 113 ? -0.502 1.574 -40.756 1.00 41.28 113 ALA A CA 1
ATOM 879 C C . ALA A 1 113 ? 0.900 1.478 -41.380 1.00 41.28 113 ALA A C 1
ATOM 881 O O . ALA A 1 113 ? 1.830 0.961 -40.754 1.00 41.28 113 ALA A O 1
ATOM 882 N N . PRO A 1 114 ? 1.069 1.919 -42.640 1.00 39.78 114 PRO A N 1
ATOM 883 C CA . PRO A 1 114 ? 2.192 1.511 -43.463 1.00 39.78 114 PRO A CA 1
ATOM 884 C C . PRO A 1 114 ? 3.498 2.177 -43.027 1.00 39.78 114 PRO A C 1
ATOM 886 O O . PRO A 1 114 ? 3.614 3.394 -42.889 1.00 39.78 114 PRO A O 1
ATOM 889 N N . SER A 1 115 ? 4.503 1.319 -42.876 1.00 54.78 115 SER A N 1
ATOM 890 C CA . SER A 1 115 ? 5.926 1.631 -42.790 1.00 54.78 115 SER A CA 1
ATOM 891 C C . SER A 1 115 ? 6.375 2.550 -43.927 1.00 54.78 115 SER A C 1
ATOM 893 O O . SER A 1 115 ? 6.221 2.191 -45.091 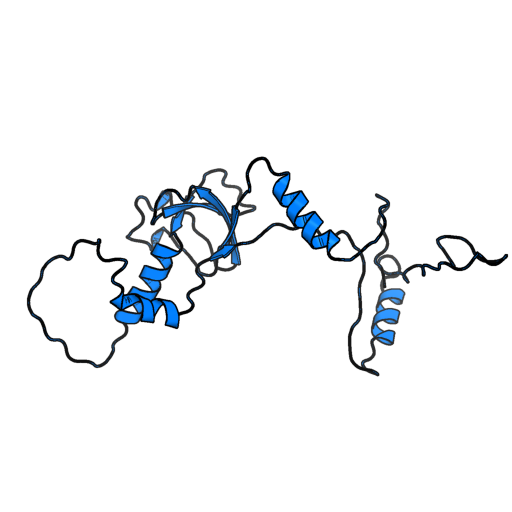1.00 54.78 115 SER A O 1
ATOM 895 N N . CYS A 1 116 ? 6.996 3.686 -43.593 1.00 36.47 116 CYS A N 1
ATOM 896 C CA . CYS A 1 116 ? 7.860 4.450 -44.496 1.00 36.47 116 CYS A CA 1
ATOM 897 C C . CYS A 1 116 ? 8.856 5.312 -43.696 1.00 36.47 116 CYS A C 1
ATOM 899 O O . CYS A 1 116 ? 8.504 6.396 -43.238 1.00 36.47 116 CYS A O 1
ATOM 901 N N . SER A 1 117 ? 10.111 4.859 -43.553 1.00 41.03 117 SER A N 1
ATOM 902 C CA . SER A 1 117 ? 11.326 5.694 -43.708 1.00 41.03 117 SER A CA 1
ATOM 903 C C . SER A 1 117 ? 12.613 4.871 -43.506 1.00 41.03 117 SER A C 1
ATOM 905 O O . SER A 1 117 ? 12.841 4.355 -42.410 1.00 41.03 117 SER A O 1
ATOM 907 N N . PRO A 1 118 ? 13.498 4.770 -44.518 1.00 46.94 118 PRO A N 1
ATOM 908 C CA . PRO A 1 118 ? 14.684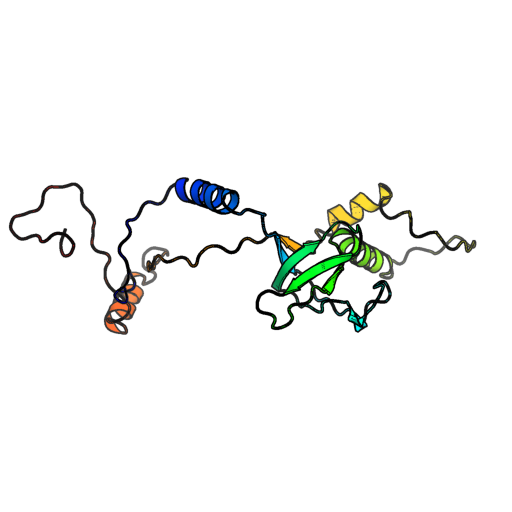 3.925 -44.475 1.00 46.94 118 PRO A CA 1
ATOM 909 C C . PRO A 1 118 ? 15.928 4.743 -44.108 1.00 46.94 118 PRO A C 1
ATOM 911 O O . PRO A 1 118 ? 16.748 5.014 -44.968 1.00 46.94 118 PRO A O 1
ATOM 914 N N . PHE A 1 119 ? 16.108 5.167 -42.856 1.00 40.66 119 PHE A N 1
ATOM 915 C CA . PHE A 1 119 ? 17.416 5.683 -42.417 1.00 40.66 119 PHE A CA 1
ATOM 916 C C . PHE A 1 119 ? 17.654 5.392 -40.934 1.00 40.66 119 PHE A C 1
ATOM 918 O O . PHE A 1 119 ? 17.174 6.092 -40.042 1.00 40.66 119 PHE A O 1
ATOM 925 N N . GLY A 1 120 ? 18.431 4.338 -40.678 1.00 53.00 120 GLY A N 1
ATOM 926 C CA . GLY A 1 120 ? 18.908 3.977 -39.351 1.00 53.00 120 GLY A CA 1
ATOM 927 C C . GLY A 1 120 ? 19.817 5.059 -38.774 1.00 53.00 120 GLY A C 1
ATOM 928 O O . GLY A 1 120 ? 20.955 5.235 -39.203 1.00 53.00 120 GLY A O 1
ATOM 929 N N . LYS A 1 121 ? 19.333 5.756 -37.748 1.00 41.28 121 LYS A N 1
ATOM 930 C CA . LYS A 1 121 ? 20.168 6.485 -36.792 1.00 41.28 121 LYS A CA 1
ATOM 931 C C . LYS A 1 121 ? 19.764 6.004 -35.406 1.00 41.28 121 LYS A C 1
ATOM 933 O O . LYS A 1 121 ? 18.610 6.162 -35.020 1.00 41.28 121 LYS A O 1
ATOM 938 N N . LYS A 1 122 ? 20.701 5.390 -34.672 1.00 50.09 122 LYS A N 1
ATOM 939 C CA . LYS A 1 122 ? 20.527 5.026 -33.256 1.00 50.09 122 LYS A CA 1
ATOM 940 C C . LYS A 1 122 ? 20.139 6.294 -32.491 1.00 50.09 122 LYS A C 1
ATOM 942 O O . LYS A 1 122 ? 20.985 7.151 -32.237 1.00 50.09 122 LYS A O 1
ATOM 947 N N . LYS A 1 123 ? 18.845 6.449 -32.205 1.00 47.75 123 LYS A N 1
ATOM 948 C CA . LYS A 1 123 ? 18.296 7.626 -31.534 1.00 47.75 123 LYS A CA 1
ATOM 949 C C . LYS A 1 123 ? 18.792 7.596 -30.091 1.00 47.75 123 LYS A C 1
ATOM 951 O O . LYS A 1 123 ? 18.539 6.636 -29.366 1.00 47.75 123 LYS A O 1
ATOM 956 N N . LYS A 1 124 ? 19.568 8.609 -29.693 1.00 42.56 124 LYS A N 1
ATOM 957 C CA . LYS A 1 124 ? 19.979 8.781 -28.296 1.00 42.56 124 LYS A CA 1
ATOM 958 C C . LYS A 1 124 ? 18.713 8.853 -27.439 1.00 42.56 124 LYS A C 1
ATOM 960 O O . LYS A 1 124 ? 17.791 9.591 -27.770 1.00 42.56 124 LYS A O 1
ATOM 965 N N . TYR A 1 125 ? 18.700 8.083 -26.356 1.00 51.31 125 TYR A N 1
ATOM 966 C CA . TYR A 1 125 ? 17.636 7.928 -25.356 1.00 51.31 125 TYR A CA 1
ATOM 967 C C . TYR A 1 125 ? 17.414 9.222 -24.541 1.00 51.31 125 TYR A C 1
ATOM 969 O O . TYR A 1 125 ? 17.587 9.249 -23.326 1.00 51.31 125 TYR A O 1
ATOM 977 N N . LYS A 1 126 ? 17.147 10.344 -25.219 1.00 46.47 126 LYS A N 1
ATOM 978 C CA . LYS A 1 126 ? 17.038 11.684 -24.620 1.00 46.47 126 LYS A CA 1
ATOM 979 C C . LYS A 1 126 ? 15.779 12.450 -25.055 1.00 46.47 126 LYS A C 1
ATOM 981 O O . LYS A 1 126 ? 15.604 13.586 -24.642 1.00 46.47 126 LYS A O 1
ATOM 986 N N . ASP A 1 127 ? 14.885 11.808 -25.810 1.00 54.16 127 ASP A N 1
ATOM 987 C CA . ASP A 1 127 ? 13.586 12.354 -26.243 1.00 54.16 127 ASP A CA 1
ATOM 988 C C . ASP A 1 127 ? 12.427 11.747 -25.424 1.00 54.16 127 ASP A C 1
ATOM 990 O O . ASP A 1 127 ? 11.467 11.224 -25.981 1.00 54.16 127 ASP A O 1
ATOM 994 N N . LYS A 1 128 ? 12.519 11.739 -24.087 1.00 52.66 128 LYS A N 1
ATOM 995 C CA . LYS A 1 128 ? 11.471 11.136 -23.233 1.00 52.66 128 LYS A CA 1
ATOM 996 C C . LYS A 1 128 ? 10.220 12.012 -23.079 1.00 52.66 128 LYS A C 1
ATOM 998 O O . LYS A 1 128 ? 9.163 11.494 -22.754 1.00 52.66 128 LYS A O 1
ATOM 1003 N N . TYR A 1 129 ? 10.334 13.310 -23.369 1.00 52.78 129 TYR A N 1
ATOM 1004 C CA . TYR A 1 129 ? 9.264 14.298 -23.203 1.00 52.78 129 TYR A CA 1
ATOM 1005 C C . TYR A 1 129 ? 9.119 15.185 -24.443 1.00 52.78 129 TYR A C 1
ATOM 1007 O O . TYR A 1 129 ? 9.264 16.404 -24.387 1.00 52.78 129 TYR A O 1
ATOM 1015 N N . LEU A 1 130 ? 8.851 14.586 -25.605 1.00 57.78 130 LEU A N 1
ATOM 1016 C CA . LEU A 1 130 ? 8.269 15.372 -26.692 1.00 57.78 130 LEU A CA 1
ATOM 1017 C C . LEU A 1 130 ? 6.796 15.613 -26.357 1.00 57.78 130 LEU A C 1
ATOM 1019 O O . LEU A 1 130 ? 6.060 14.654 -26.140 1.00 57.78 130 LEU A O 1
ATOM 1023 N N . ALA A 1 131 ? 6.347 16.870 -26.413 1.00 52.12 131 ALA A N 1
ATOM 1024 C CA . ALA A 1 131 ? 4.941 17.260 -26.234 1.00 52.12 131 ALA A CA 1
ATOM 1025 C C . ALA A 1 131 ? 3.961 16.451 -27.115 1.00 52.12 131 ALA A C 1
ATOM 1027 O O . ALA A 1 131 ? 2.796 16.285 -26.773 1.00 52.12 131 ALA A O 1
ATOM 1028 N N . LYS A 1 132 ? 4.453 15.872 -28.219 1.00 55.06 132 LYS A N 1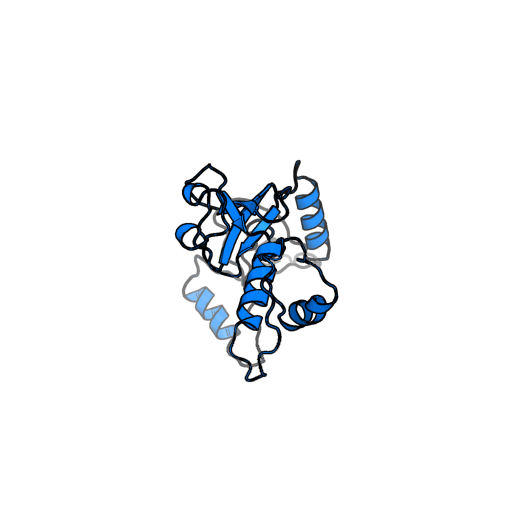
ATOM 1029 C CA . LYS A 1 132 ? 3.704 14.959 -29.095 1.00 55.06 132 LYS A CA 1
ATOM 1030 C C . LYS A 1 132 ? 3.229 13.673 -28.403 1.00 55.06 132 LYS A C 1
ATOM 1032 O 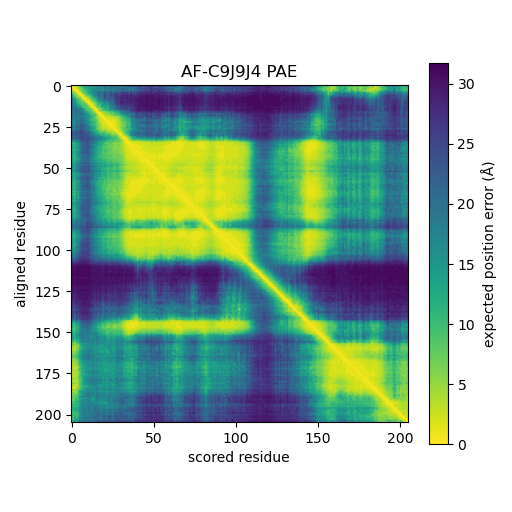O . LYS A 1 132 ? 2.244 13.101 -28.849 1.00 55.06 132 LYS A O 1
ATOM 1037 N N . HIS A 1 133 ? 3.899 13.224 -27.341 1.00 56.34 133 HIS A N 1
ATOM 1038 C CA . HIS A 1 133 ? 3.517 12.019 -26.602 1.00 56.34 133 HIS A CA 1
ATOM 1039 C C . HIS A 1 133 ? 2.567 12.299 -25.424 1.00 56.34 133 HIS A C 1
ATOM 1041 O O . HIS A 1 133 ? 1.980 11.345 -24.929 1.00 56.34 133 HIS A O 1
ATOM 1047 N N . SER A 1 134 ? 2.341 13.567 -25.033 1.00 58.12 134 SER A N 1
ATOM 1048 C CA . SER A 1 134 ? 1.452 13.946 -23.909 1.00 58.12 134 SER A CA 1
ATOM 1049 C C . SER A 1 134 ? 0.070 13.309 -24.027 1.00 58.12 134 SER A C 1
ATOM 1051 O O . SER A 1 134 ? -0.389 12.655 -23.104 1.00 58.12 134 SER A O 1
ATOM 1053 N N . SER A 1 135 ? -0.530 13.389 -25.220 1.00 58.44 135 SER A N 1
ATOM 1054 C CA . SER A 1 135 ? -1.865 12.836 -25.482 1.00 58.44 135 SER A CA 1
ATOM 1055 C C . SER A 1 135 ? -1.986 11.324 -25.257 1.00 58.44 135 SER A C 1
ATOM 1057 O O . SER A 1 135 ? -3.078 10.849 -24.976 1.00 58.44 135 SER A O 1
ATOM 1059 N N . ILE A 1 136 ? -0.887 10.570 -25.369 1.00 59.81 136 ILE A N 1
ATOM 1060 C CA . ILE A 1 136 ? -0.870 9.122 -25.119 1.00 59.81 136 ILE A CA 1
ATOM 1061 C C . ILE A 1 136 ? -0.838 8.863 -23.610 1.00 59.81 136 ILE A C 1
ATOM 1063 O O . ILE A 1 136 ? -1.535 7.975 -23.132 1.00 59.81 136 ILE A O 1
ATOM 1067 N N . PHE A 1 137 ? -0.066 9.653 -22.859 1.00 56.19 137 PHE A N 1
ATOM 1068 C CA . PHE A 1 137 ? -0.002 9.551 -21.401 1.00 56.19 137 PHE A CA 1
ATOM 1069 C C . PHE A 1 137 ? -1.331 9.962 -20.749 1.00 56.19 137 PHE A C 1
ATOM 1071 O O . PHE A 1 137 ? -1.833 9.230 -19.902 1.00 56.19 137 PHE A O 1
ATOM 1078 N N . ASP A 1 138 ? -1.949 11.048 -21.229 1.00 60.75 138 ASP A N 1
ATOM 1079 C CA . ASP A 1 138 ? -3.248 11.541 -20.745 1.00 60.75 138 ASP A CA 1
ATOM 1080 C C . ASP A 1 138 ? -4.405 10.562 -21.036 1.00 60.75 138 ASP A C 1
ATOM 1082 O O . ASP A 1 138 ? -5.396 10.535 -20.312 1.00 60.75 138 ASP A O 1
ATOM 1086 N N . GLN A 1 139 ? -4.298 9.748 -22.095 1.00 58.88 139 GLN A N 1
ATOM 1087 C CA . GLN A 1 139 ? -5.312 8.745 -22.455 1.00 58.88 139 GLN A CA 1
ATOM 1088 C C . GLN A 1 139 ? -5.174 7.422 -21.695 1.00 58.88 139 GLN A C 1
ATOM 1090 O O . GLN A 1 139 ? -6.152 6.684 -21.597 1.00 58.88 139 GLN A O 1
ATOM 1095 N N . LEU A 1 140 ? -3.973 7.086 -21.216 1.00 59.62 140 LEU A N 1
ATOM 1096 C CA . LEU A 1 140 ? -3.700 5.773 -20.628 1.00 59.62 140 LEU A CA 1
ATOM 1097 C C . LEU A 1 140 ? -3.971 5.699 -19.118 1.00 59.62 140 LEU A C 1
ATOM 1099 O O . LEU A 1 140 ? -3.962 4.586 -18.599 1.00 59.62 140 LEU A O 1
ATOM 1103 N N . ASP A 1 141 ? -4.193 6.833 -18.438 1.00 60.16 141 ASP A N 1
ATOM 1104 C CA . ASP A 1 141 ? -4.466 6.923 -16.987 1.00 60.16 141 ASP A CA 1
ATOM 1105 C C . ASP A 1 141 ? -3.596 5.951 -16.157 1.00 60.16 141 ASP A C 1
ATOM 1107 O O . ASP A 1 141 ? -4.076 5.157 -15.344 1.00 60.16 141 ASP A O 1
ATOM 1111 N N . VAL A 1 142 ? -2.287 5.916 -16.452 1.00 65.25 142 VAL A N 1
ATOM 1112 C CA . VAL A 1 142 ? -1.376 4.903 -15.897 1.00 65.25 142 VAL A CA 1
ATOM 1113 C C . VAL A 1 142 ? -1.011 5.277 -14.469 1.00 65.25 142 VAL A C 1
ATOM 1115 O O . VAL A 1 142 ? -0.014 5.950 -14.216 1.00 65.25 142 VAL A O 1
ATOM 1118 N N . VAL A 1 143 ? -1.779 4.782 -13.505 1.00 74.75 143 VAL A N 1
ATOM 1119 C CA . VAL A 1 143 ? -1.384 4.862 -12.099 1.00 74.75 143 VAL A CA 1
ATOM 1120 C C . VAL A 1 143 ? -0.308 3.806 -11.846 1.00 74.75 143 VAL A C 1
ATOM 1122 O O . VAL A 1 143 ? -0.611 2.626 -11.717 1.00 74.75 143 VAL A O 1
ATOM 1125 N N . SER A 1 144 ? 0.963 4.212 -11.801 1.00 86.56 144 SER A N 1
ATOM 1126 C CA . SER A 1 144 ? 2.086 3.298 -11.508 1.00 86.56 144 SER A CA 1
ATOM 1127 C C . SER A 1 144 ? 2.218 3.012 -10.008 1.00 86.56 144 SER A C 1
ATOM 1129 O O . SER A 1 144 ? 2.481 1.883 -9.585 1.00 86.56 144 SER A O 1
ATOM 1131 N N . TYR A 1 145 ? 2.006 4.046 -9.198 1.00 93.50 145 TYR A N 1
ATOM 1132 C CA . TYR A 1 145 ? 2.084 4.002 -7.746 1.00 93.50 145 TYR A CA 1
ATOM 1133 C C . TYR A 1 145 ? 1.012 4.908 -7.153 1.00 93.50 145 TYR A C 1
ATOM 1135 O O . TYR A 1 145 ? 0.652 5.925 -7.738 1.00 93.50 145 TYR A O 1
ATOM 1143 N N . GLU A 1 146 ? 0.541 4.561 -5.966 1.00 94.12 146 GLU A N 1
ATOM 1144 C CA . GLU A 1 146 ? -0.400 5.371 -5.199 1.00 94.12 146 GLU A CA 1
ATOM 1145 C C . GLU A 1 146 ? 0.227 5.741 -3.863 1.00 94.12 146 GLU A C 1
ATOM 1147 O O . GLU A 1 146 ? 0.667 4.862 -3.125 1.00 94.12 146 GLU A O 1
ATOM 1152 N N . GLU A 1 147 ? 0.279 7.030 -3.540 1.00 92.38 147 GLU A N 1
ATOM 1153 C CA . GLU A 1 147 ? 0.786 7.478 -2.246 1.00 92.38 147 GLU A CA 1
ATOM 1154 C C . GLU A 1 147 ? -0.150 7.030 -1.120 1.00 92.38 147 GLU A C 1
ATOM 1156 O O . GLU A 1 147 ? -1.366 7.219 -1.177 1.00 92.38 147 GLU A O 1
ATOM 1161 N N . VAL A 1 148 ? 0.425 6.427 -0.082 1.00 92.25 148 VAL A N 1
ATOM 1162 C CA . VAL A 1 148 ? -0.322 5.909 1.061 1.00 92.25 148 VAL A CA 1
ATOM 1163 C C . VAL A 1 148 ? 0.278 6.410 2.362 1.00 92.25 148 VAL A C 1
ATOM 1165 O O . VAL A 1 148 ? 1.484 6.601 2.503 1.00 92.25 148 VAL A O 1
ATOM 1168 N N . VAL A 1 149 ? -0.582 6.567 3.362 1.00 89.00 149 VAL A N 1
ATOM 1169 C CA . VAL A 1 149 ? -0.171 6.891 4.725 1.00 89.00 149 VAL A CA 1
ATOM 1170 C C . VAL A 1 149 ? -0.676 5.800 5.645 1.00 89.00 149 VAL A C 1
ATOM 1172 O O . VAL A 1 149 ? -1.865 5.476 5.664 1.00 89.00 149 VAL A O 1
ATOM 1175 N N . ARG A 1 150 ? 0.224 5.253 6.464 1.00 80.12 150 ARG A N 1
ATOM 1176 C CA . ARG A 1 150 ? -0.177 4.335 7.523 1.00 80.12 150 ARG A CA 1
ATOM 1177 C C . ARG A 1 150 ? -0.940 5.101 8.594 1.00 80.12 150 ARG A C 1
ATOM 1179 O O . ARG A 1 150 ? -0.359 5.836 9.397 1.00 80.12 150 ARG A O 1
ATOM 1186 N N . LEU A 1 151 ? -2.248 4.892 8.612 1.00 79.62 151 LEU A N 1
ATOM 1187 C CA . LEU A 1 151 ? -3.101 5.383 9.676 1.00 79.62 151 LEU A CA 1
ATOM 1188 C C . LEU A 1 151 ? -2.858 4.555 10.944 1.00 79.62 151 LEU A C 1
ATOM 1190 O O . LEU A 1 151 ? -2.661 3.336 10.860 1.00 79.62 151 LEU A O 1
ATOM 1194 N N . PRO A 1 152 ? -2.872 5.179 12.134 1.00 74.19 152 PRO A N 1
ATOM 1195 C CA . PRO A 1 152 ? -2.944 4.414 13.366 1.00 74.19 152 PRO A CA 1
ATOM 1196 C C . PRO A 1 152 ? -4.158 3.487 13.287 1.00 74.19 152 PRO A C 1
ATOM 1198 O O . PRO A 1 152 ? -5.220 3.893 12.808 1.00 74.19 152 PRO A O 1
ATOM 1201 N N . ALA A 1 153 ? -3.994 2.241 13.742 1.00 67.75 153 ALA A N 1
ATOM 1202 C CA . ALA A 1 153 ? -5.086 1.280 13.761 1.00 67.75 153 ALA A CA 1
ATOM 1203 C C . ALA A 1 153 ? -6.308 1.939 14.406 1.00 67.75 153 ALA A C 1
ATOM 1205 O O . ALA A 1 153 ? -6.210 2.503 15.500 1.00 67.75 153 ALA A O 1
ATOM 1206 N N . PHE A 1 154 ? -7.439 1.917 13.702 1.00 66.00 154 PHE A N 1
ATOM 1207 C CA . PHE A 1 154 ? -8.660 2.548 14.172 1.00 66.00 154 PHE A CA 1
ATOM 1208 C C . PHE A 1 154 ? -9.100 1.849 15.461 1.00 66.00 154 PHE A C 1
ATOM 1210 O O . PHE A 1 154 ? -9.698 0.778 15.440 1.00 66.00 154 PHE A O 1
ATOM 1217 N N . LYS A 1 155 ? -8.761 2.443 16.610 1.00 61.44 155 LYS A N 1
ATOM 1218 C CA . LYS A 1 155 ? -9.011 1.846 17.929 1.00 61.44 155 LYS A CA 1
ATOM 1219 C C . LYS A 1 155 ? -10.498 1.810 18.289 1.00 61.44 155 LYS A C 1
ATOM 1221 O O . LYS A 1 155 ? -10.870 1.210 19.297 1.00 61.44 155 LYS A O 1
ATOM 1226 N N . ARG A 1 156 ? -11.370 2.465 17.509 1.00 66.00 156 ARG A N 1
ATOM 1227 C CA . ARG A 1 156 ? -12.795 2.514 17.836 1.00 66.00 156 ARG A CA 1
ATOM 1228 C C . ARG A 1 156 ? -13.450 1.190 17.480 1.00 66.00 156 ARG A C 1
ATOM 1230 O O . ARG A 1 156 ? -13.672 0.842 16.328 1.00 66.00 156 ARG A O 1
ATOM 1237 N N . LYS A 1 157 ? -13.849 0.502 18.532 1.00 68.88 157 LYS A N 1
ATOM 1238 C CA . LYS A 1 157 ? -14.582 -0.756 18.543 1.00 68.88 157 LYS A CA 1
ATOM 1239 C C . LYS A 1 157 ? -16.059 -0.599 18.146 1.00 68.88 157 LYS A C 1
ATOM 1241 O O . LYS A 1 157 ? -16.910 -1.238 18.738 1.00 68.88 157 LYS A O 1
ATOM 1246 N N . THR A 1 158 ? -16.424 0.277 17.211 1.00 78.44 158 THR A N 1
ATOM 1247 C CA . THR A 1 158 ? -17.847 0.529 16.891 1.00 78.44 158 THR A CA 1
ATOM 1248 C C . THR A 1 158 ? -18.236 -0.113 15.570 1.00 78.44 158 THR A C 1
ATOM 1250 O O . THR A 1 158 ? -17.600 0.134 14.553 1.00 78.44 158 THR A O 1
ATOM 1253 N N . LEU A 1 159 ? -19.320 -0.891 15.580 1.00 81.69 159 LEU A N 1
ATOM 1254 C CA . LEU A 1 159 ? -19.929 -1.445 14.377 1.00 81.69 159 LEU A CA 1
ATOM 1255 C C . LEU A 1 159 ? -21.283 -0.771 14.123 1.00 81.69 159 LEU A C 1
ATOM 1257 O O . LEU A 1 159 ? -22.186 -0.779 14.975 1.00 81.69 159 LEU A O 1
ATOM 1261 N N . VAL A 1 160 ? -21.413 -0.184 12.934 1.00 85.38 160 VAL A N 1
ATOM 1262 C CA . VAL A 1 160 ? -22.620 0.495 12.453 1.00 85.38 160 VAL A CA 1
ATOM 1263 C C . VAL A 1 160 ? -23.255 -0.362 11.359 1.00 85.38 160 VAL A C 1
ATOM 1265 O O . VAL A 1 160 ? -22.584 -0.753 10.411 1.00 85.38 160 VAL A O 1
ATOM 1268 N N . LEU A 1 161 ? -24.550 -0.661 11.493 1.00 88.94 161 LEU A N 1
ATOM 1269 C CA . LEU A 1 161 ? -25.321 -1.387 10.480 1.00 88.94 161 LEU A CA 1
ATOM 1270 C C . LEU A 1 161 ? -26.169 -0.402 9.674 1.00 88.94 161 LEU A C 1
ATOM 1272 O O . LEU A 1 161 ? -27.132 0.170 10.194 1.00 88.94 161 LEU A O 1
ATOM 1276 N N . ILE A 1 162 ? -25.831 -0.236 8.399 1.00 91.62 162 ILE A N 1
ATOM 1277 C CA . ILE A 1 162 ? -26.519 0.656 7.459 1.00 91.62 162 ILE A CA 1
ATOM 1278 C C . ILE A 1 162 ? -27.260 -0.198 6.427 1.00 91.62 162 ILE A C 1
ATOM 1280 O O . ILE A 1 162 ? -26.799 -1.270 6.049 1.00 91.62 162 ILE A O 1
ATOM 1284 N N . GLY A 1 163 ? -28.447 0.241 6.018 1.00 91.88 163 GLY A N 1
ATOM 1285 C CA . GLY A 1 163 ? -29.286 -0.477 5.062 1.00 91.88 163 GLY A CA 1
ATOM 1286 C C . GLY A 1 163 ? -30.710 0.068 5.043 1.00 91.88 163 GLY A C 1
ATOM 1287 O O . GLY A 1 163 ? -31.117 0.775 5.971 1.00 91.88 163 GLY A O 1
ATOM 1288 N N . ALA A 1 164 ? -31.461 -0.268 3.992 1.00 93.75 164 ALA A N 1
ATOM 1289 C CA . ALA A 1 164 ? -32.847 0.161 3.819 1.00 93.75 164 ALA A CA 1
ATOM 1290 C C . ALA A 1 164 ? -33.763 -0.313 4.971 1.00 93.75 164 ALA A C 1
ATOM 1292 O O . ALA A 1 164 ? -33.396 -1.143 5.814 1.00 93.75 164 ALA A O 1
ATOM 1293 N N . SER A 1 165 ? -34.973 0.241 5.049 1.00 92.44 165 SER A N 1
ATOM 1294 C CA . SER A 1 165 ? -35.966 -0.224 6.025 1.00 92.44 165 SER A CA 1
ATOM 1295 C C . SER A 1 165 ? -36.333 -1.691 5.761 1.00 92.44 165 SER A C 1
ATOM 1297 O O . SER A 1 165 ? -36.425 -2.105 4.612 1.00 92.44 165 SER A O 1
ATOM 1299 N N . GLY A 1 166 ? -36.500 -2.496 6.813 1.00 93.88 166 GLY A N 1
ATOM 1300 C CA . GLY A 1 166 ? -36.917 -3.901 6.687 1.00 93.88 166 GLY A CA 1
ATOM 1301 C C . GLY A 1 166 ? -35.826 -4.927 6.335 1.00 93.88 166 GLY A C 1
ATOM 1302 O O . GLY A 1 166 ? -36.070 -6.115 6.502 1.00 93.88 166 GLY A O 1
ATOM 1303 N N . VAL A 1 167 ? -34.599 -4.528 5.969 1.00 94.00 167 VAL A N 1
ATOM 1304 C CA . VAL A 1 167 ? -33.524 -5.463 5.530 1.00 94.00 167 VAL A CA 1
ATOM 1305 C C . VAL A 1 167 ? -32.921 -6.350 6.638 1.00 94.00 167 VAL A C 1
ATOM 1307 O O . VAL A 1 167 ? -31.873 -6.956 6.459 1.00 94.00 167 VAL A O 1
ATOM 1310 N N . GLY A 1 168 ? -33.532 -6.403 7.825 1.00 95.38 168 GLY A N 1
ATOM 1311 C CA . GLY A 1 168 ? -33.078 -7.280 8.910 1.00 95.38 168 GLY A CA 1
ATOM 1312 C C . GLY A 1 168 ? -31.903 -6.761 9.750 1.00 95.38 168 GLY A C 1
ATOM 1313 O O . GLY A 1 168 ? -31.332 -7.529 10.519 1.00 95.38 168 GLY A O 1
ATOM 1314 N N . ARG A 1 169 ? -31.568 -5.462 9.701 1.00 94.81 169 ARG A N 1
ATOM 1315 C CA . ARG A 1 169 ? -30.502 -4.857 10.541 1.00 94.81 169 ARG A CA 1
ATOM 1316 C C . ARG A 1 169 ? -30.641 -5.204 12.030 1.00 94.81 169 ARG A C 1
ATOM 1318 O O . ARG A 1 169 ? -29.657 -5.528 12.690 1.00 94.81 169 ARG A O 1
ATOM 1325 N N . SER A 1 170 ? -31.868 -5.171 12.555 1.00 91.88 170 SER A N 1
ATOM 1326 C CA . SER A 1 170 ? -32.158 -5.542 13.946 1.00 91.88 170 SER A CA 1
ATOM 1327 C C . SER A 1 170 ? -31.893 -7.021 14.230 1.00 91.88 170 SER A C 1
ATOM 1329 O O . SER A 1 170 ? -31.345 -7.331 15.285 1.00 91.88 170 SER A O 1
ATOM 1331 N N . HIS A 1 171 ? -32.218 -7.916 13.290 1.00 94.75 171 HIS A N 1
ATOM 1332 C CA . HIS A 1 171 ? -31.927 -9.346 13.417 1.00 94.75 171 HIS A CA 1
ATOM 1333 C C . HIS A 1 171 ? -30.420 -9.596 13.475 1.00 94.75 171 HIS A C 1
ATOM 1335 O O . HIS A 1 171 ? -29.965 -10.273 14.388 1.00 94.75 171 HIS A O 1
ATOM 1341 N N . ILE A 1 172 ? -29.640 -8.975 12.583 1.00 94.69 172 ILE A N 1
ATOM 1342 C CA . ILE A 1 172 ? -28.172 -9.097 12.575 1.00 94.69 172 ILE A CA 1
ATOM 1343 C C . ILE A 1 172 ? -27.576 -8.584 13.892 1.00 94.69 172 ILE A C 1
ATOM 1345 O O . ILE A 1 172 ? -26.765 -9.266 14.512 1.00 94.69 172 ILE A O 1
ATOM 1349 N N . LYS A 1 173 ? -28.012 -7.408 14.366 1.00 92.38 173 LYS A N 1
ATOM 1350 C CA . LYS A 1 173 ? -27.576 -6.858 15.660 1.00 92.38 173 LYS A CA 1
ATOM 1351 C C . LYS A 1 173 ? -27.850 -7.830 16.812 1.00 92.38 173 LYS A C 1
ATOM 1353 O O . LYS A 1 173 ? -26.961 -8.072 17.621 1.00 92.38 173 LYS A O 1
ATOM 1358 N N . ASN A 1 174 ? -29.068 -8.363 16.896 1.00 92.62 174 ASN A N 1
ATOM 1359 C CA . ASN A 1 174 ? -29.456 -9.259 17.982 1.00 92.62 174 ASN A CA 1
ATOM 1360 C C . ASN A 1 174 ? -28.720 -10.605 17.894 1.00 92.62 174 ASN A C 1
ATOM 1362 O O . ASN A 1 174 ? -28.276 -11.112 18.920 1.00 92.62 174 ASN A O 1
ATOM 1366 N N . ALA A 1 175 ? -28.519 -11.135 16.683 1.00 94.56 175 ALA A N 1
ATOM 1367 C CA . ALA A 1 175 ? -27.736 -12.344 16.453 1.00 94.56 175 ALA A CA 1
ATOM 1368 C C . ALA A 1 175 ? -26.298 -12.176 16.961 1.00 94.56 175 ALA A C 1
ATOM 1370 O O . ALA A 1 175 ? -25.860 -12.980 17.778 1.00 94.56 175 ALA A O 1
ATOM 1371 N N . LEU A 1 176 ? -25.612 -11.089 16.586 1.00 92.75 176 LEU A N 1
ATOM 1372 C CA . LEU A 1 176 ? -24.244 -10.799 17.038 1.00 92.75 176 LEU A CA 1
ATOM 1373 C C . LEU A 1 176 ? -24.141 -10.671 18.565 1.00 92.75 176 LEU A C 1
ATOM 1375 O O . LEU A 1 176 ? -23.215 -11.209 19.166 1.00 92.75 176 LEU A O 1
ATOM 1379 N N . LEU A 1 177 ? -25.110 -10.007 19.202 1.00 91.75 177 LEU A N 1
ATOM 1380 C CA . LEU A 1 177 ? -25.159 -9.882 20.663 1.00 91.75 177 LEU A CA 1
ATOM 1381 C C . LEU A 1 177 ? -25.392 -11.227 21.364 1.00 91.75 177 LEU A C 1
ATOM 1383 O O . LEU A 1 177 ? -24.827 -11.458 22.427 1.00 91.75 177 LEU A O 1
ATOM 1387 N N . SER A 1 178 ? -26.217 -12.100 20.779 1.00 92.88 178 SER A N 1
ATOM 1388 C CA . SER A 1 178 ? -26.541 -13.409 21.360 1.00 92.88 178 SER A CA 1
ATOM 1389 C C . SER A 1 178 ? -25.453 -14.462 21.140 1.00 92.88 178 SER A C 1
ATOM 1391 O O . SER A 1 178 ? -25.185 -15.255 22.036 1.00 92.88 178 SER A O 1
ATOM 1393 N N . GLN A 1 179 ? -24.819 -14.469 19.965 1.00 95.44 179 GLN A N 1
ATOM 1394 C CA . GLN A 1 179 ? -23.835 -15.481 19.577 1.00 95.44 179 GLN A CA 1
ATOM 1395 C C . GLN A 1 179 ? -22.437 -15.168 20.115 1.00 95.44 179 GLN A C 1
ATOM 1397 O O . GLN A 1 179 ? -21.658 -16.087 20.346 1.00 95.44 179 GLN A O 1
ATOM 1402 N N . ASN A 1 180 ? -22.116 -13.885 20.316 1.00 90.44 180 ASN A N 1
ATOM 1403 C CA . ASN A 1 180 ? -20.807 -13.438 20.792 1.00 90.44 180 ASN A CA 1
ATOM 1404 C C . ASN A 1 180 ? -20.929 -12.339 21.869 1.00 90.44 180 ASN A C 1
ATOM 1406 O O . ASN A 1 180 ? -20.445 -11.214 21.669 1.00 90.44 180 ASN A O 1
ATOM 1410 N N . PRO A 1 181 ? -21.568 -12.624 23.019 1.00 89.31 181 PRO A N 1
ATOM 1411 C CA . PRO A 1 181 ? -21.767 -11.649 24.097 1.00 89.31 181 PRO A CA 1
ATOM 1412 C C . PRO A 1 181 ? -20.454 -11.154 24.728 1.00 89.31 181 PRO A C 1
ATOM 1414 O O . PRO A 1 181 ? -20.416 -10.095 25.359 1.00 89.31 181 PRO A O 1
ATOM 1417 N N . GLU A 1 182 ? -19.362 -11.901 24.580 1.00 87.12 182 GLU A N 1
ATOM 1418 C CA . GLU A 1 182 ? -18.008 -11.522 24.987 1.00 87.12 182 GLU A CA 1
ATOM 1419 C C . GLU A 1 182 ? -17.391 -10.466 24.065 1.00 87.12 182 GLU A C 1
ATOM 1421 O O . GLU A 1 182 ? -16.544 -9.686 24.498 1.00 87.12 182 GLU A O 1
ATOM 1426 N N . LYS A 1 183 ? -17.850 -10.395 22.810 1.00 83.75 183 LYS A N 1
ATOM 1427 C CA . LYS A 1 183 ? -17.346 -9.445 21.817 1.00 83.75 183 LYS A CA 1
ATOM 1428 C C . LYS A 1 183 ? -18.259 -8.255 21.648 1.00 83.75 183 LYS A C 1
ATOM 1430 O O . LYS A 1 183 ? -17.721 -7.168 21.532 1.00 83.75 183 LYS A O 1
ATOM 1435 N N . PHE A 1 184 ? -19.583 -8.414 21.645 1.00 87.19 184 PHE A N 1
ATOM 1436 C CA . PHE A 1 184 ? -20.520 -7.337 21.309 1.00 87.19 184 PHE A CA 1
ATOM 1437 C C . PHE A 1 184 ? -21.360 -6.878 22.501 1.00 87.19 184 PHE A C 1
ATOM 1439 O O . PHE A 1 184 ? -21.793 -7.668 23.336 1.00 87.19 184 PHE A O 1
ATOM 1446 N N . VAL A 1 185 ? -21.645 -5.578 22.542 1.00 87.19 185 VAL A N 1
ATOM 1447 C CA . VAL A 1 185 ? -22.549 -4.956 23.511 1.00 87.19 185 VAL A CA 1
ATOM 1448 C C . VAL A 1 185 ? -23.325 -3.801 22.872 1.00 87.19 185 VAL A C 1
ATOM 1450 O O . VAL A 1 185 ? -22.954 -3.262 21.817 1.00 87.19 185 VAL A O 1
ATOM 1453 N N . TYR A 1 186 ? -24.440 -3.426 23.495 1.00 84.19 186 TYR A N 1
ATOM 1454 C CA . TYR A 1 186 ? -25.084 -2.154 23.194 1.00 84.19 186 TYR A CA 1
ATOM 1455 C C . TYR A 1 186 ? -24.155 -0.990 23.566 1.00 84.19 186 TYR A C 1
ATOM 1457 O O . TYR A 1 186 ? -23.480 -1.060 24.590 1.00 84.19 186 TYR A O 1
ATOM 1465 N N . PRO A 1 187 ? -24.081 0.068 22.739 1.00 80.62 187 PRO A N 1
ATOM 1466 C CA . PRO A 1 187 ? -23.418 1.286 23.172 1.00 80.62 187 PRO A CA 1
ATOM 1467 C C . PRO A 1 187 ? -24.184 1.858 24.368 1.00 80.62 187 PRO A C 1
ATOM 1469 O O . PRO A 1 187 ? -25.417 1.861 24.356 1.00 80.62 187 PRO A O 1
ATOM 1472 N N . VAL A 1 188 ? -23.452 2.347 25.365 1.00 76.69 188 VAL A N 1
ATOM 1473 C CA . VAL A 1 188 ? -24.045 3.149 26.436 1.00 76.69 188 VAL A CA 1
ATOM 1474 C C . VAL A 1 188 ? -24.541 4.448 25.786 1.00 76.69 188 VAL A C 1
ATOM 1476 O O . VAL A 1 188 ? -23.766 5.074 25.048 1.00 76.69 188 VAL A O 1
ATOM 1479 N N . PRO A 1 189 ? -25.832 4.800 25.914 1.00 71.25 189 PRO A N 1
ATOM 1480 C CA . PRO A 1 189 ? -26.319 6.085 25.430 1.00 71.25 189 PRO A CA 1
ATOM 1481 C C . PRO A 1 189 ? -25.566 7.212 26.148 1.00 71.25 189 PRO A C 1
ATOM 1483 O O . PRO A 1 189 ? -25.058 7.019 27.233 1.00 71.25 189 PRO A O 1
ATOM 1486 N N . TYR A 1 190 ? -25.442 8.379 25.523 1.00 72.31 190 TYR A N 1
ATOM 1487 C CA . TYR A 1 190 ? -24.975 9.576 26.221 1.00 72.31 190 TYR A CA 1
ATOM 1488 C C . TYR A 1 190 ? -26.095 10.599 26.174 1.00 72.31 190 TYR A C 1
ATOM 1490 O O . TYR A 1 190 ? -26.723 10.797 25.127 1.00 72.31 190 TYR A O 1
ATOM 1498 N N . THR A 1 191 ? -26.341 11.266 27.294 1.00 75.94 191 THR A N 1
ATOM 1499 C CA . THR A 1 191 ? -27.382 12.283 27.399 1.00 75.94 191 THR A CA 1
ATOM 1500 C C . THR A 1 191 ? -26.889 13.521 28.145 1.00 75.94 191 THR A C 1
ATOM 1502 O O . THR A 1 191 ? -26.013 13.449 29.000 1.00 75.94 191 THR A O 1
ATOM 1505 N N . THR A 1 192 ? -27.443 14.685 27.800 1.00 76.88 192 THR A N 1
ATOM 1506 C CA . THR A 1 192 ? -27.183 15.968 28.478 1.00 76.88 192 THR A CA 1
ATOM 1507 C C . THR A 1 192 ? -28.232 16.298 29.544 1.00 76.88 192 THR A C 1
ATOM 1509 O O . THR A 1 192 ? -28.149 17.342 30.189 1.00 76.88 192 THR A O 1
ATOM 1512 N N . ARG A 1 193 ? -29.246 15.440 29.723 1.00 84.06 193 ARG A N 1
ATOM 1513 C CA . ARG A 1 193 ? -30.285 15.608 30.750 1.00 84.06 193 ARG A CA 1
ATOM 1514 C C . ARG A 1 193 ? -29.754 15.180 32.128 1.00 84.06 193 ARG A C 1
ATOM 1516 O O . ARG A 1 193 ? -28.936 14.275 32.176 1.00 84.06 193 ARG A O 1
ATOM 1523 N N . PRO A 1 194 ? -30.259 15.730 33.246 1.00 81.69 194 PRO A N 1
ATOM 1524 C CA . PRO A 1 194 ? -29.846 15.294 34.581 1.00 81.69 194 PRO A CA 1
ATOM 1525 C C . PRO A 1 194 ? -30.237 13.828 34.874 1.00 81.69 194 PRO A C 1
ATOM 1527 O O . PRO A 1 194 ? -31.270 13.358 34.370 1.00 81.69 194 PRO A O 1
ATOM 1530 N N . PRO A 1 195 ? -29.452 13.113 35.705 1.00 81.12 195 PRO A N 1
ATOM 1531 C CA . PRO A 1 195 ? -29.703 11.715 36.050 1.00 81.12 195 PRO A CA 1
ATOM 1532 C C . PRO A 1 195 ? -30.976 11.566 36.887 1.00 81.12 195 PRO A C 1
ATOM 1534 O O . PRO A 1 195 ? -31.249 12.357 37.797 1.00 81.12 195 PRO A O 1
ATOM 1537 N N . ARG A 1 196 ? -31.781 10.540 36.588 1.00 86.75 196 ARG A N 1
ATOM 1538 C CA . ARG A 1 196 ? -32.917 10.161 37.441 1.00 86.75 196 ARG A CA 1
ATOM 1539 C C . ARG A 1 196 ? -32.429 9.362 38.646 1.00 86.75 196 ARG A C 1
ATOM 1541 O O . ARG A 1 196 ? -31.365 8.761 38.622 1.00 86.75 196 ARG A O 1
ATOM 1548 N N . LYS A 1 197 ? -33.254 9.303 39.696 1.00 86.44 197 LYS A N 1
ATOM 1549 C CA . LYS A 1 197 ? -32.914 8.639 40.971 1.00 86.44 197 LYS A CA 1
ATOM 1550 C C . LYS A 1 197 ? -32.539 7.152 40.851 1.00 86.44 197 LYS A C 1
ATOM 1552 O O . LYS A 1 197 ? -31.930 6.635 41.776 1.00 86.44 197 LYS A O 1
ATOM 1557 N N . SER A 1 198 ? -32.934 6.475 39.775 1.00 86.50 198 SER A N 1
ATOM 1558 C CA . SER A 1 198 ? -32.635 5.060 39.520 1.00 86.50 198 SER A CA 1
ATOM 1559 C C . SER A 1 198 ? -31.542 4.839 38.473 1.00 86.50 198 SER A C 1
ATOM 1561 O O . SER A 1 198 ? -31.265 3.692 38.163 1.00 86.50 198 SER A O 1
ATOM 1563 N N . GLU A 1 199 ? -30.980 5.901 37.887 1.00 83.19 199 GLU A N 1
ATOM 1564 C CA . GLU A 1 199 ? -30.031 5.794 36.774 1.00 83.19 199 GLU A CA 1
ATOM 1565 C C . GLU A 1 199 ? -28.586 5.871 37.286 1.00 83.19 199 GLU A C 1
ATOM 1567 O O . GLU A 1 199 ? -28.244 6.754 38.074 1.00 83.19 199 GLU A O 1
ATOM 1572 N N . GLU A 1 200 ? -27.733 4.963 36.804 1.00 78.94 200 GLU A N 1
ATOM 1573 C CA . GLU A 1 200 ? -26.288 4.958 37.067 1.00 78.94 200 GLU A CA 1
ATOM 1574 C C . GLU A 1 200 ? -25.500 5.434 35.833 1.00 78.94 200 GLU A C 1
ATOM 1576 O O . GLU A 1 200 ? -25.686 4.914 34.723 1.00 78.94 200 GLU A O 1
ATOM 1581 N N . ASP A 1 201 ? -24.587 6.394 36.043 1.00 75.31 201 ASP A N 1
ATOM 1582 C CA . ASP A 1 201 ? -23.679 6.916 35.011 1.00 75.31 201 ASP A CA 1
ATOM 1583 C C . ASP A 1 201 ? -22.813 5.797 34.410 1.00 75.31 201 ASP A C 1
ATOM 1585 O O . ASP A 1 201 ? -22.239 4.977 35.130 1.00 75.31 201 ASP A O 1
ATOM 1589 N N . GLY A 1 202 ? -22.748 5.725 33.078 1.00 67.81 202 GLY A N 1
ATOM 1590 C CA . GLY A 1 202 ? -21.985 4.697 32.363 1.00 67.81 202 GLY A CA 1
ATOM 1591 C C . GLY A 1 202 ? -22.663 3.323 32.233 1.00 67.81 202 GLY A C 1
ATOM 1592 O O . GLY A 1 202 ? -22.069 2.422 31.634 1.00 67.81 202 GLY A O 1
ATOM 1593 N N . LYS A 1 203 ? -23.893 3.146 32.742 1.00 69.06 203 LYS A N 1
ATOM 1594 C CA . LYS A 1 203 ? -24.710 1.933 32.524 1.00 69.06 203 LYS A CA 1
ATOM 1595 C C . LYS A 1 203 ? -26.053 2.224 31.863 1.00 69.06 203 LYS A C 1
ATOM 1597 O O . LYS A 1 203 ? -26.368 1.622 30.838 1.00 69.06 203 LYS A O 1
ATOM 1602 N N . GLU A 1 204 ? -26.839 3.114 32.460 1.00 65.75 204 GLU A N 1
ATOM 1603 C CA . GLU A 1 204 ? -28.219 3.419 32.040 1.00 65.75 204 GLU A CA 1
ATOM 1604 C C . GLU A 1 204 ? -28.403 4.877 31.598 1.00 65.75 204 GLU A C 1
ATOM 1606 O O . GLU A 1 204 ? -29.477 5.263 31.128 1.00 65.75 204 GLU A O 1
ATOM 1611 N N . TYR A 1 205 ? -27.345 5.666 31.753 1.00 57.28 205 TYR A N 1
ATOM 1612 C CA . TYR A 1 205 ? -27.274 7.094 31.489 1.00 57.28 205 TYR A CA 1
ATOM 1613 C C . TYR A 1 205 ? -26.512 7.374 30.197 1.00 57.28 205 TYR A C 1
ATOM 1615 O O . TYR A 1 205 ? -25.401 6.808 30.079 1.00 57.28 205 TYR A O 1
#

Nearest PDB structures (foldseek):
  4wsi-assembly1_A  TM=4.359E-01  e=1.499E-07  Homo sapiens
  1vyt-assembly2_B  TM=7.339E-01  e=7.311E-05  Rattus norvegicus
  4wsi-assembly2_B  TM=3.628E-01  e=1.591E-07  Homo sapiens
  6hw2-assembly1_A  TM=5.639E-01  e=6.889E-05  Rattus norvegicus
  8e59-assembly1_C  TM=5.832E-01  e=1.326E-04  Homo sapiens

GO te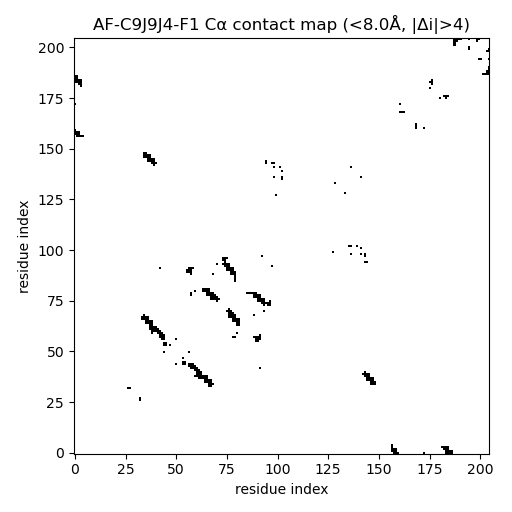rms:
  GO:0005886 plasma membrane (C, IDA)

Solvent-accessible surface area (backbone atoms only — not comparable to full-atom values): 13076 Å² total; per-residue (Å²): 76,24,44,57,79,69,94,77,85,88,82,87,90,84,90,56,76,63,60,58,55,45,48,52,51,58,55,68,70,42,97,62,79,81,45,31,30,30,30,60,48,70,43,56,32,84,80,45,85,83,57,94,50,48,87,51,31,44,66,51,44,57,68,42,46,29,37,57,75,46,69,89,45,80,46,52,21,30,26,36,56,71,92,55,92,65,86,62,70,16,39,38,72,21,60,64,42,48,50,51,49,56,55,54,53,62,69,67,48,89,66,97,67,86,89,84,81,97,72,96,66,91,72,72,98,73,75,88,77,50,78,85,51,48,66,58,56,74,70,59,71,74,64,54,61,42,83,51,76,90,69,77,77,79,81,72,49,67,51,83,86,84,77,68,88,86,76,45,63,67,57,55,53,50,48,47,40,71,79,35,58,83,46,33,40,79,64,64,60,83,71,93,68,83,82,53,98,89,52,46,84,80,68,75,55

Radius of gyration: 27.32 Å; Cα contacts (8 Å, |Δi|>4): 213; chains: 1; bounding box: 59×34×86 Å

Mean predicted aligned error: 15.71 Å

Secondary structure (DSSP, 8-state):
-EEPPPS--------STHHHHHHHHHHHTSSS--EEEEESS-B-GGG-SS-S-GGGB--B-TT-EEEEEE--SSSEEEEEETT-S--S-EEEE-HHHHHHHHHHHHHHS---------------S--TT-GGGHHHHHHHT---EEEE--PPP----B------TTSSHHHHHHHHHHH-TTTEEPPPP--SSPPPTT--TTTT-

Sequence (205 aa):
MTLKASEGESGGSMHTALSDLYLEHLLQKRSRPEMFMRAQFDYDPKKDNLIPCKEAGLKFATGDIIQIINKDDSNWWQGRVEGSSKESAGLIPSPELQEWRVASMAQSAPSEAPSCSPFGKKKKYKDKYLAKHSSIFDQLDVVSYEEVVRLPAFKRKTLVLIGASGVGRSHIKNALLSQNPEKFVYPVPYTTRPPRKSEEDGKEY